Protein AF-A0A8E2JDN5-F1 (afdb_monomer_lite)

pLDDT: mean 73.56, std 19.64, range [32.0, 96.0]

Structure (mmCIF, N/CA/C/O backbone):
data_AF-A0A8E2JDN5-F1
#
_entry.id   AF-A0A8E2JDN5-F1
#
loop_
_atom_site.group_PDB
_atom_site.id
_atom_site.type_symbol
_atom_site.label_atom_id
_atom_site.label_alt_id
_atom_site.label_comp_id
_atom_site.label_asym_id
_atom_site.label_entity_id
_atom_site.label_seq_id
_atom_site.pdbx_PDB_ins_code
_atom_site.Cartn_x
_atom_site.Cartn_y
_atom_site.Cartn_z
_atom_site.occupancy
_atom_site.B_iso_or_equiv
_atom_site.auth_seq_id
_atom_site.auth_comp_id
_atom_site.auth_asym_id
_atom_site.auth_atom_id
_atom_site.pdbx_PDB_model_num
ATOM 1 N N . MET A 1 1 ? -20.075 -15.798 -20.680 1.00 40.22 1 MET A N 1
ATOM 2 C CA . MET A 1 1 ? -20.126 -14.381 -20.252 1.00 40.22 1 MET A CA 1
ATOM 3 C C . MET A 1 1 ? -21.133 -14.104 -19.131 1.00 40.22 1 MET A C 1
ATOM 5 O O . MET A 1 1 ? -20.886 -13.171 -18.389 1.00 40.22 1 MET A O 1
ATOM 9 N N . ALA A 1 2 ? -22.206 -14.890 -18.943 1.00 34.34 2 ALA A N 1
ATOM 10 C CA . ALA A 1 2 ? -23.135 -14.702 -17.812 1.00 34.34 2 ALA A CA 1
ATOM 11 C C . ALA A 1 2 ? -22.543 -15.112 -16.439 1.00 34.34 2 ALA A C 1
ATOM 13 O O . ALA A 1 2 ? -22.661 -14.369 -15.474 1.00 34.34 2 ALA A O 1
ATOM 14 N N . ALA A 1 3 ? -21.803 -16.227 -16.377 1.00 33.09 3 ALA A N 1
ATOM 15 C CA . ALA A 1 3 ? -21.252 -16.768 -15.125 1.00 33.09 3 ALA A CA 1
ATOM 16 C C . ALA A 1 3 ? -20.227 -15.858 -14.411 1.00 33.09 3 ALA A C 1
ATOM 18 O O . ALA A 1 3 ? -20.095 -15.907 -13.194 1.00 33.09 3 ALA A O 1
ATOM 19 N N . THR A 1 4 ? -19.507 -15.008 -15.147 1.00 35.56 4 THR A N 1
ATOM 20 C CA . THR A 1 4 ? -18.527 -14.067 -14.578 1.00 35.56 4 THR A CA 1
ATOM 21 C C . THR A 1 4 ? -19.179 -12.843 -13.937 1.00 35.56 4 THR A C 1
ATOM 23 O O . THR A 1 4 ? -18.631 -12.286 -12.993 1.00 35.56 4 THR A O 1
ATOM 26 N N . VAL A 1 5 ? -20.355 -12.431 -14.418 1.00 34.97 5 VAL A N 1
ATOM 27 C CA . VAL A 1 5 ? -21.093 -11.283 -13.868 1.00 34.97 5 VAL A CA 1
ATOM 28 C C . VAL A 1 5 ? -21.811 -11.667 -12.574 1.00 34.97 5 VAL A C 1
ATOM 30 O O . VAL A 1 5 ? -21.857 -10.863 -11.646 1.00 34.97 5 VAL A O 1
ATOM 33 N N . ASP A 1 6 ? -22.314 -12.898 -12.478 1.00 34.91 6 ASP A N 1
ATOM 34 C CA . ASP A 1 6 ? -22.969 -13.389 -11.261 1.00 34.91 6 ASP A CA 1
ATOM 35 C C . ASP A 1 6 ? -21.963 -13.631 -10.125 1.00 34.91 6 ASP A C 1
ATOM 37 O O . ASP A 1 6 ? -22.223 -13.230 -8.993 1.00 34.91 6 ASP A O 1
ATOM 41 N N . MET A 1 7 ? -20.763 -14.136 -10.437 1.00 32.00 7 MET A N 1
ATOM 42 C CA . MET A 1 7 ? -19.675 -14.288 -9.459 1.00 32.00 7 MET A CA 1
ATOM 43 C C . MET A 1 7 ? -19.222 -12.935 -8.879 1.00 32.00 7 MET A C 1
ATOM 45 O O . MET A 1 7 ? -18.994 -12.814 -7.679 1.00 32.00 7 MET A O 1
ATOM 49 N N . LEU A 1 8 ? -19.146 -11.885 -9.707 1.00 33.50 8 LEU A N 1
ATOM 50 C CA . LEU A 1 8 ? -18.790 -10.534 -9.252 1.00 33.50 8 LEU A CA 1
ATOM 51 C C . LEU A 1 8 ? -19.885 -9.891 -8.388 1.00 33.50 8 LEU A C 1
ATOM 53 O O . LEU A 1 8 ? -19.566 -9.180 -7.438 1.00 33.50 8 LEU A O 1
ATOM 57 N N . LYS A 1 9 ? -21.166 -10.153 -8.676 1.00 38.56 9 LYS A N 1
ATOM 58 C CA . LYS A 1 9 ? -22.284 -9.693 -7.833 1.00 38.56 9 LYS A CA 1
ATOM 59 C C . LYS A 1 9 ? -22.305 -10.398 -6.483 1.00 38.56 9 LYS A C 1
ATOM 61 O O . LYS A 1 9 ? -22.573 -9.757 -5.472 1.00 38.56 9 LYS A O 1
ATOM 66 N N . GLU A 1 10 ? -21.994 -11.689 -6.458 1.00 36.88 10 GLU A N 1
ATOM 67 C CA . GLU A 1 10 ? -21.919 -12.467 -5.224 1.00 36.88 10 GLU A CA 1
ATOM 68 C C . GLU A 1 10 ? -20.754 -12.001 -4.335 1.00 36.88 10 GLU A C 1
ATOM 70 O O . GLU A 1 10 ? -20.945 -11.793 -3.137 1.00 36.88 10 GLU A O 1
ATOM 75 N N . ILE A 1 11 ? -19.595 -11.696 -4.933 1.00 39.50 11 ILE A N 1
ATOM 76 C CA . ILE A 1 11 ? -18.454 -11.073 -4.243 1.00 39.50 11 ILE A CA 1
ATOM 77 C C . ILE A 1 11 ? -18.823 -9.687 -3.696 1.00 39.50 11 ILE A C 1
ATOM 79 O O . ILE A 1 11 ? -18.494 -9.382 -2.554 1.00 39.50 11 ILE A O 1
ATOM 83 N N . ASP A 1 12 ? -19.528 -8.852 -4.463 1.00 40.28 12 ASP A N 1
ATOM 84 C CA . ASP A 1 12 ? -19.939 -7.508 -4.030 1.00 40.28 12 ASP A CA 1
ATOM 85 C C . ASP A 1 12 ? -20.952 -7.571 -2.871 1.00 40.28 12 ASP A C 1
ATOM 87 O O . ASP A 1 12 ? -20.834 -6.865 -1.868 1.00 40.28 12 ASP A O 1
ATOM 91 N N . GLN A 1 13 ? -21.913 -8.492 -2.942 1.00 42.97 13 GLN A N 1
ATOM 92 C CA . GLN A 1 13 ? -22.938 -8.666 -1.914 1.00 42.97 13 GLN A CA 1
ATOM 93 C C . GLN A 1 13 ? -22.365 -9.266 -0.620 1.00 42.97 13 GLN A C 1
ATOM 95 O O . GLN A 1 13 ? -22.751 -8.857 0.481 1.00 42.97 13 GLN A O 1
ATOM 100 N N . GLN A 1 14 ? -21.380 -10.160 -0.736 1.00 45.22 14 GLN A N 1
ATOM 101 C CA . GLN A 1 14 ? -20.621 -10.678 0.402 1.00 45.22 14 GLN A CA 1
ATOM 102 C C . GLN A 1 14 ? -19.630 -9.646 0.956 1.00 45.22 14 GLN A C 1
ATOM 104 O O . GLN A 1 14 ? -19.494 -9.549 2.173 1.00 45.22 14 GLN A O 1
ATOM 109 N N . ALA A 1 15 ? -19.025 -8.796 0.120 1.00 41.66 15 ALA A N 1
ATOM 110 C CA . ALA A 1 15 ? -18.186 -7.678 0.555 1.00 41.66 15 ALA A CA 1
ATOM 111 C C . ALA A 1 15 ? -18.996 -6.622 1.322 1.00 41.66 15 ALA A C 1
ATOM 113 O O . ALA A 1 15 ? -18.522 -6.096 2.328 1.00 41.66 15 ALA A O 1
ATOM 114 N N . VAL A 1 16 ? -20.244 -6.350 0.925 1.00 49.56 16 VAL A N 1
ATOM 115 C CA . VAL A 1 16 ? -21.182 -5.535 1.719 1.00 49.56 16 VAL A CA 1
ATOM 116 C C . VAL A 1 16 ? -21.468 -6.196 3.071 1.00 49.56 16 VAL A C 1
ATOM 118 O O . VAL A 1 16 ? -21.484 -5.510 4.097 1.00 49.56 16 VAL A O 1
ATOM 121 N N . GLY A 1 17 ? -21.637 -7.521 3.096 1.00 45.53 17 GLY A N 1
ATOM 122 C CA . GLY A 1 17 ? -21.756 -8.310 4.325 1.00 45.53 17 GLY A CA 1
ATOM 123 C C . GLY A 1 17 ? -20.522 -8.193 5.226 1.00 45.53 17 GLY A C 1
ATOM 124 O O . GLY A 1 17 ? -20.657 -7.872 6.404 1.00 45.53 17 GLY A O 1
ATOM 125 N N . ALA A 1 18 ? -19.324 -8.347 4.663 1.00 44.44 18 ALA A N 1
ATOM 126 C CA . ALA A 1 18 ? -18.050 -8.229 5.365 1.00 44.44 18 ALA A CA 1
ATOM 127 C C . ALA A 1 18 ? -17.817 -6.808 5.898 1.00 44.44 18 ALA A C 1
ATOM 129 O O . ALA A 1 18 ? -17.407 -6.639 7.043 1.00 44.44 18 ALA A O 1
ATOM 130 N N . ARG A 1 19 ? -18.166 -5.769 5.126 1.00 49.06 19 ARG A N 1
ATOM 131 C CA . ARG A 1 19 ? -18.127 -4.365 5.571 1.00 49.06 19 ARG A CA 1
ATOM 132 C C . ARG A 1 19 ? -19.089 -4.114 6.733 1.00 49.06 19 ARG A C 1
ATOM 134 O O . ARG A 1 19 ? -18.730 -3.418 7.682 1.00 49.06 19 ARG A O 1
ATOM 141 N N . ARG A 1 20 ? -20.300 -4.682 6.690 1.00 49.69 20 ARG A N 1
ATOM 142 C CA . ARG A 1 20 ? -21.266 -4.607 7.802 1.00 49.69 20 ARG A CA 1
ATOM 143 C C . ARG A 1 20 ? -20.766 -5.356 9.033 1.00 49.69 20 ARG A C 1
ATOM 145 O O . ARG A 1 20 ? -20.852 -4.807 10.124 1.00 49.69 20 ARG A O 1
ATOM 152 N N . ALA A 1 21 ? -20.211 -6.553 8.858 1.00 48.59 21 ALA A N 1
ATOM 153 C CA . ALA A 1 21 ? -19.650 -7.357 9.940 1.00 48.59 21 ALA A CA 1
ATOM 154 C C . ALA A 1 21 ? -18.437 -6.675 10.586 1.00 48.59 21 ALA A C 1
ATOM 156 O O . ALA A 1 21 ? -18.344 -6.628 11.807 1.00 48.59 21 ALA A O 1
ATOM 157 N N . TRP A 1 22 ? -17.557 -6.066 9.786 1.00 50.09 22 TRP A N 1
ATOM 158 C CA . TRP A 1 22 ? -16.418 -5.290 10.275 1.00 50.09 22 TRP A CA 1
ATOM 159 C C . TRP A 1 22 ? -16.872 -4.069 11.082 1.00 50.09 22 TRP A C 1
ATOM 161 O O . TRP A 1 22 ? -16.423 -3.883 12.210 1.00 50.09 22 TRP A O 1
ATOM 171 N N . ARG A 1 23 ? -17.838 -3.289 10.571 1.00 48.56 23 ARG A N 1
ATOM 172 C CA . ARG A 1 23 ? -18.430 -2.159 11.314 1.00 48.56 23 ARG A CA 1
ATOM 173 C C . ARG A 1 23 ? -19.134 -2.610 12.598 1.00 48.56 23 ARG A C 1
ATOM 175 O O . ARG A 1 23 ? -19.006 -1.946 13.621 1.00 48.56 23 ARG A O 1
ATOM 182 N N . ALA A 1 24 ? -19.848 -3.735 12.564 1.00 54.03 24 ALA A N 1
ATOM 183 C CA . ALA A 1 24 ? -20.511 -4.302 13.736 1.00 54.03 24 ALA A CA 1
ATOM 184 C C . ALA A 1 24 ? -19.503 -4.803 14.782 1.00 54.03 24 ALA A C 1
ATOM 186 O O . ALA A 1 24 ? -19.686 -4.550 15.967 1.00 54.03 24 ALA A O 1
ATOM 187 N N . GLY A 1 25 ? -18.411 -5.443 14.354 1.00 50.47 25 GLY A N 1
ATOM 188 C CA . GLY A 1 25 ? -17.325 -5.873 15.235 1.00 50.47 25 GLY A CA 1
ATOM 189 C C . GLY A 1 25 ? -16.584 -4.697 15.872 1.00 50.47 25 GLY A C 1
ATOM 190 O O . GLY A 1 25 ? -16.250 -4.754 17.053 1.00 50.47 25 GLY A O 1
ATOM 191 N N . LEU A 1 26 ? -16.386 -3.606 15.123 1.00 50.78 26 LEU A N 1
ATOM 192 C CA . LEU A 1 26 ? -15.842 -2.355 15.656 1.00 50.78 26 LEU A CA 1
ATOM 193 C C . LEU A 1 26 ? -16.778 -1.754 16.721 1.00 50.78 26 LEU A C 1
ATOM 195 O O . LEU A 1 26 ? -16.321 -1.359 17.790 1.00 50.78 26 LEU A O 1
ATOM 199 N N . LYS A 1 27 ? -18.094 -1.757 16.462 1.00 57.22 27 LYS A N 1
ATOM 200 C CA . LYS A 1 27 ? -19.115 -1.271 17.404 1.00 57.22 27 LYS A CA 1
ATOM 201 C C . LYS A 1 27 ? -19.190 -2.117 18.677 1.00 57.22 27 LYS A C 1
ATOM 203 O O . LYS A 1 27 ? -19.182 -1.557 19.761 1.00 57.22 27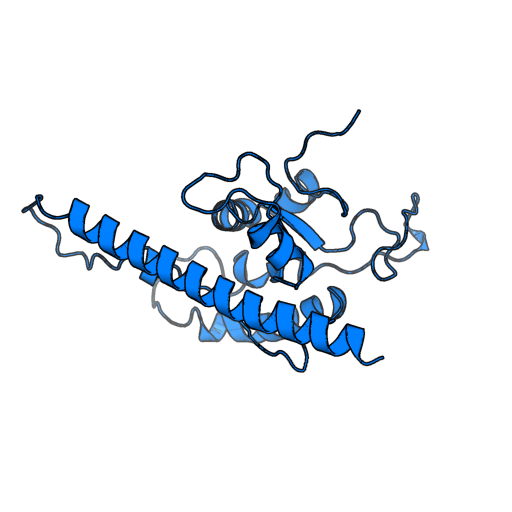 LYS A O 1
ATOM 208 N N . ALA A 1 28 ? -19.202 -3.444 18.558 1.00 57.88 28 ALA A N 1
ATOM 209 C CA . ALA A 1 28 ? -19.256 -4.348 19.708 1.00 57.88 28 ALA A CA 1
ATOM 210 C C . ALA A 1 28 ? -17.993 -4.250 20.582 1.00 57.88 28 ALA A C 1
ATOM 212 O O . ALA A 1 28 ? -18.071 -4.338 21.803 1.00 57.88 28 ALA A O 1
ATOM 213 N N . ARG A 1 29 ? -16.822 -4.024 19.968 1.00 56.25 29 ARG A N 1
ATOM 214 C CA . ARG A 1 29 ? -15.581 -3.733 20.703 1.00 56.25 29 ARG A CA 1
ATOM 215 C C . ARG A 1 29 ? -15.659 -2.403 21.457 1.00 56.25 29 ARG A C 1
ATOM 217 O O . ARG A 1 29 ? -15.197 -2.349 22.589 1.00 56.25 29 ARG A O 1
ATOM 224 N N . LYS A 1 30 ? -16.277 -1.378 20.858 1.00 51.78 30 LYS A N 1
ATOM 225 C CA . LYS A 1 30 ? -16.537 -0.076 21.494 1.00 51.78 30 LYS A CA 1
ATOM 226 C C . LYS A 1 30 ? -17.527 -0.191 22.664 1.00 51.78 30 LYS A C 1
ATOM 228 O O . LYS A 1 30 ? -17.277 0.377 23.716 1.00 51.78 30 LYS A O 1
ATOM 233 N N . GLU A 1 31 ? -18.605 -0.964 22.515 1.00 58.00 31 GLU A N 1
ATOM 234 C CA . GLU A 1 31 ? -19.596 -1.204 23.582 1.00 58.00 31 GLU A CA 1
ATOM 235 C C . GLU A 1 31 ? -18.992 -1.985 24.757 1.00 58.00 31 GLU A C 1
ATOM 237 O O . GLU A 1 31 ? -19.144 -1.575 25.901 1.00 58.00 31 GLU A O 1
ATOM 242 N N . LYS A 1 32 ? -18.216 -3.039 24.480 1.00 59.88 32 LYS A N 1
ATOM 243 C CA . LYS A 1 32 ? -17.537 -3.815 25.525 1.00 59.88 32 LYS A CA 1
ATOM 244 C C . LYS A 1 32 ? -16.486 -2.997 26.289 1.00 59.88 32 LYS A C 1
ATOM 246 O O . LYS A 1 32 ? -16.401 -3.102 27.504 1.00 59.88 32 LYS A O 1
ATOM 251 N N . ALA A 1 33 ? -15.716 -2.160 25.591 1.00 56.59 33 ALA A N 1
ATOM 252 C CA . ALA A 1 33 ? -14.758 -1.258 26.232 1.00 56.59 33 ALA A CA 1
ATOM 253 C C . ALA A 1 33 ? -15.443 -0.207 27.127 1.00 56.59 33 ALA A C 1
ATOM 255 O O . ALA A 1 33 ? -14.855 0.216 28.112 1.00 56.59 33 ALA A O 1
ATOM 256 N N . ALA A 1 34 ? -16.682 0.190 26.812 1.00 57.97 34 ALA A N 1
ATOM 257 C CA . ALA A 1 34 ? -17.464 1.108 27.639 1.00 57.97 34 ALA A CA 1
ATOM 258 C C . ALA A 1 34 ? -18.103 0.426 28.867 1.00 57.97 34 ALA A C 1
ATOM 260 O O . ALA A 1 34 ? -18.293 1.083 29.886 1.00 57.97 34 ALA A O 1
ATOM 261 N N . GLU A 1 35 ? -18.430 -0.869 28.786 1.00 59.88 35 GLU A N 1
ATOM 262 C CA . GLU A 1 35 ? -18.934 -1.659 29.925 1.00 59.88 35 GLU A CA 1
ATOM 263 C C . GLU A 1 35 ? -17.834 -1.966 30.956 1.00 59.88 35 GLU A C 1
ATOM 265 O O . GLU A 1 35 ? -18.109 -1.947 32.152 1.00 59.88 35 GLU A O 1
ATOM 270 N N . ASP A 1 36 ? -16.592 -2.181 30.508 1.00 55.88 36 ASP A N 1
ATOM 271 C CA . ASP A 1 36 ? -15.441 -2.457 31.384 1.00 55.88 36 ASP A CA 1
ATOM 272 C C . ASP A 1 36 ? -14.893 -1.188 32.098 1.00 55.88 36 ASP A C 1
ATOM 274 O O . ASP A 1 36 ? -14.077 -1.308 33.010 1.00 55.88 36 ASP A O 1
ATOM 278 N N . GLU A 1 37 ? -15.329 0.026 31.721 1.00 55.44 37 GLU A N 1
ATOM 279 C CA . GLU A 1 37 ? -14.886 1.312 32.311 1.00 55.44 37 GLU A CA 1
ATOM 280 C C . GLU A 1 37 ? -15.785 1.853 33.443 1.00 55.44 37 GLU A C 1
ATOM 282 O O . GLU A 1 37 ? -15.506 2.913 34.011 1.00 55.44 37 GLU A O 1
ATOM 287 N N . GLY A 1 38 ? -16.866 1.158 33.795 1.00 50.19 38 GLY A N 1
ATOM 288 C CA . GLY A 1 38 ? -17.723 1.555 34.909 1.00 50.19 38 GLY A CA 1
ATOM 289 C C . GLY A 1 38 ? -17.194 1.044 36.244 1.00 50.19 38 GLY A C 1
ATOM 290 O O . GLY A 1 38 ? -17.706 0.024 36.674 1.00 50.19 38 GLY A O 1
ATOM 291 N N . ASP A 1 39 ? -16.188 1.705 36.845 1.00 50.12 39 ASP A N 1
ATOM 292 C CA . ASP A 1 39 ? -15.913 1.708 38.308 1.00 50.12 39 ASP A CA 1
ATOM 293 C C . ASP A 1 39 ? -14.655 2.526 38.734 1.00 50.12 39 ASP A C 1
ATOM 295 O O . ASP A 1 39 ? -13.966 2.169 39.688 1.00 50.12 39 ASP A O 1
ATOM 299 N N . GLU A 1 40 ? -14.335 3.664 38.100 1.00 48.91 40 GLU A N 1
ATOM 300 C CA . GLU A 1 40 ? -13.335 4.606 38.655 1.00 48.91 40 GLU A CA 1
ATOM 301 C C . GLU A 1 40 ? -13.881 6.045 38.714 1.00 48.91 40 GLU A C 1
ATOM 303 O O . GLU A 1 40 ? -13.795 6.828 37.768 1.00 48.91 40 GLU A O 1
ATOM 308 N N . GLU A 1 41 ? -14.467 6.398 39.864 1.00 46.91 41 GLU A N 1
ATOM 309 C CA . GLU A 1 41 ? -14.725 7.785 40.261 1.00 46.91 41 GLU A CA 1
ATOM 310 C C . GLU A 1 41 ? -13.425 8.419 40.786 1.00 46.91 41 GLU A C 1
ATOM 312 O O . GLU A 1 41 ? -12.960 8.089 41.877 1.00 46.91 41 GLU A O 1
ATOM 317 N N . GLY A 1 42 ? -12.850 9.362 40.033 1.00 44.16 42 GLY A N 1
ATOM 318 C CA . GLY A 1 42 ? -11.744 10.190 40.519 1.00 44.16 42 GLY A CA 1
ATOM 319 C C . GLY A 1 42 ? -11.002 10.963 39.429 1.00 44.16 42 GLY A C 1
ATOM 320 O O . GLY A 1 42 ? -10.095 10.431 38.811 1.00 44.16 42 GLY A O 1
ATOM 321 N N . GLU A 1 43 ? -11.391 12.228 39.243 1.00 45.06 43 GLU A N 1
ATOM 322 C CA . GLU A 1 43 ? -10.554 13.352 38.775 1.00 45.06 43 GLU A CA 1
ATOM 323 C C . GLU A 1 43 ? -9.653 13.151 37.534 1.00 45.06 43 GLU A C 1
ATOM 325 O O . GLU A 1 43 ? -8.460 12.905 37.645 1.00 45.06 43 GLU A O 1
ATOM 330 N N . ASP A 1 44 ? -10.209 13.407 36.343 1.00 41.62 44 ASP A N 1
ATOM 331 C CA . ASP A 1 44 ? -9.662 14.387 35.386 1.00 41.62 44 ASP A CA 1
ATOM 332 C C . ASP A 1 44 ? -10.660 14.585 34.231 1.00 41.62 44 ASP A C 1
ATOM 334 O O . ASP A 1 44 ? -10.891 13.703 33.405 1.00 41.62 44 ASP A O 1
ATOM 338 N N . GLN A 1 45 ? -11.275 15.769 34.135 1.00 39.66 45 GLN A N 1
ATOM 339 C CA . GLN A 1 45 ? -12.176 16.129 33.025 1.00 39.66 45 GLN A CA 1
ATOM 340 C C . GLN A 1 45 ? -11.408 16.487 31.738 1.00 39.66 45 GLN A C 1
ATOM 342 O O . GLN A 1 45 ? -11.858 17.313 30.938 1.00 39.66 45 GLN A O 1
ATOM 347 N N . GLN A 1 46 ? -10.258 15.855 31.497 1.00 43.66 46 GLN A N 1
ATOM 348 C CA . GLN A 1 46 ? -9.577 15.923 30.213 1.00 43.66 46 GLN A CA 1
ATOM 349 C C . GLN A 1 46 ? -10.343 15.033 29.233 1.00 43.66 46 GLN A C 1
ATOM 351 O O . GLN A 1 46 ? -9.997 13.875 29.037 1.00 43.66 46 GLN A O 1
ATOM 356 N N . GLN A 1 47 ? -11.434 15.586 28.689 1.00 44.34 47 GLN A N 1
ATOM 357 C CA . GLN A 1 47 ? -12.239 15.119 27.557 1.00 44.34 47 GLN A CA 1
ATOM 358 C C . GLN A 1 47 ? -11.743 13.779 26.990 1.00 44.34 47 GLN A C 1
ATOM 360 O O . GLN A 1 47 ? -10.966 13.758 26.034 1.00 44.34 47 GLN A O 1
ATOM 365 N N . LYS A 1 48 ? -12.166 12.673 27.622 1.00 46.12 48 LYS A N 1
ATOM 366 C CA . LYS A 1 48 ? -11.820 11.294 27.260 1.00 46.12 48 LYS A CA 1
ATOM 367 C C . LYS A 1 48 ? -12.494 10.982 25.922 1.00 46.12 48 LYS A C 1
ATOM 369 O O . LYS A 1 48 ? -13.536 10.339 25.855 1.00 46.12 48 LYS A O 1
ATOM 374 N N . LYS A 1 49 ? -11.975 11.576 24.844 1.00 47.50 49 LYS A N 1
ATOM 375 C CA . LYS A 1 49 ? -12.347 11.222 23.479 1.00 47.50 49 LYS A CA 1
ATOM 376 C C . LYS A 1 49 ? -11.931 9.777 23.321 1.00 47.50 49 LYS A C 1
ATOM 378 O O . LYS A 1 49 ? -10.768 9.450 23.557 1.00 47.50 49 LYS A O 1
ATOM 383 N N . ASP A 1 50 ? -12.890 8.938 22.960 1.00 58.47 50 ASP A N 1
ATOM 384 C CA . ASP A 1 50 ? -12.616 7.564 22.582 1.00 58.47 50 ASP A CA 1
ATOM 385 C C . ASP A 1 50 ? -11.433 7.569 21.603 1.00 58.47 50 ASP A C 1
ATOM 387 O O . ASP A 1 50 ? -11.403 8.345 20.641 1.00 58.47 50 ASP A O 1
ATOM 391 N N . ILE A 1 51 ? -10.423 6.744 21.870 1.00 54.25 51 ILE A N 1
ATOM 392 C CA . ILE A 1 51 ? -9.236 6.626 21.022 1.00 54.25 51 ILE A CA 1
ATOM 393 C C . ILE A 1 51 ? -9.618 6.286 19.572 1.00 54.25 51 ILE A C 1
ATOM 395 O O . ILE A 1 51 ? -8.924 6.681 18.635 1.00 54.25 51 ILE A O 1
ATOM 399 N N . LEU A 1 52 ? -10.767 5.631 19.373 1.00 53.38 52 LEU A N 1
ATOM 400 C CA . LEU A 1 52 ? -11.345 5.366 18.059 1.00 53.38 52 LEU A CA 1
ATOM 401 C C . LEU A 1 52 ? -11.877 6.633 17.379 1.00 53.38 52 LEU A C 1
ATOM 403 O O . LEU A 1 52 ? -11.773 6.749 16.160 1.00 53.38 52 LEU A O 1
ATOM 407 N N . ASP A 1 53 ? -12.389 7.597 18.145 1.00 57.81 53 ASP A N 1
ATOM 408 C CA . ASP A 1 53 ? -12.823 8.895 17.619 1.00 57.81 53 ASP A CA 1
ATOM 409 C C . ASP A 1 53 ? -11.606 9.775 17.254 1.00 57.81 53 ASP A C 1
ATOM 411 O O . ASP A 1 53 ? -11.685 10.620 16.360 1.00 57.81 53 ASP A O 1
ATOM 415 N N . LEU A 1 54 ? -10.445 9.536 17.881 1.00 59.28 54 LEU A N 1
ATOM 416 C CA . LEU A 1 54 ? -9.162 10.142 17.495 1.00 59.28 54 LEU A CA 1
ATOM 417 C C . LEU A 1 54 ? -8.535 9.467 16.259 1.00 59.28 54 LEU A C 1
ATOM 419 O O . LEU A 1 54 ? -7.786 10.108 15.518 1.00 59.28 54 LEU A O 1
ATOM 423 N N . PHE A 1 55 ? -8.865 8.201 15.983 1.00 57.44 55 PHE A N 1
ATOM 424 C CA . PHE A 1 55 ? -8.357 7.440 14.837 1.00 57.44 55 PHE A CA 1
ATOM 425 C C . PHE A 1 55 ? -9.246 7.603 13.589 1.00 57.44 55 PHE A C 1
ATOM 427 O O . PHE A 1 55 ? -9.787 6.645 13.034 1.00 57.44 55 PHE A O 1
ATOM 434 N N . THR A 1 56 ? -9.389 8.844 13.113 1.00 66.19 56 THR A N 1
ATOM 435 C CA . THR A 1 56 ? -10.143 9.131 11.880 1.00 66.19 56 THR A CA 1
ATOM 436 C C . THR A 1 56 ? -9.279 8.855 10.639 1.00 66.19 56 THR A C 1
ATOM 438 O O . THR A 1 56 ? -8.502 9.696 10.169 1.00 66.19 56 THR A O 1
ATOM 441 N N . LEU A 1 57 ? -9.400 7.647 10.082 1.00 69.69 57 LEU A N 1
ATOM 442 C CA . LEU A 1 57 ? -8.838 7.321 8.769 1.00 69.69 57 LEU A CA 1
ATOM 443 C C . LEU A 1 57 ? -9.708 7.917 7.656 1.00 69.69 57 LEU A C 1
ATOM 445 O O . LEU A 1 57 ? -10.914 7.677 7.602 1.00 69.69 57 LEU A O 1
ATOM 449 N N . THR A 1 58 ? -9.089 8.653 6.729 1.00 81.31 58 THR A N 1
ATOM 450 C CA . THR A 1 58 ? -9.779 9.108 5.515 1.00 81.31 58 THR A CA 1
ATOM 451 C C . THR A 1 58 ? -9.937 7.920 4.577 1.00 81.31 58 THR A C 1
ATOM 453 O O . THR A 1 58 ? -8.958 7.419 4.026 1.00 81.31 58 THR A O 1
ATOM 456 N N . VAL A 1 59 ? -11.176 7.464 4.402 1.00 85.31 59 VAL A N 1
ATOM 457 C CA . VAL A 1 59 ? -11.519 6.400 3.456 1.00 85.31 59 VAL A CA 1
ATOM 458 C C . VAL A 1 59 ? -12.009 7.044 2.163 1.00 85.31 59 VAL A C 1
ATOM 460 O O . VAL A 1 59 ? -13.019 7.744 2.160 1.00 85.31 59 VAL A O 1
ATOM 463 N N . ILE A 1 60 ? -11.292 6.806 1.065 1.00 87.12 60 ILE A N 1
ATOM 464 C CA . ILE A 1 60 ? -11.679 7.267 -0.271 1.00 87.12 60 ILE A CA 1
ATOM 465 C C . ILE A 1 60 ? -12.356 6.101 -0.994 1.00 87.12 60 ILE A C 1
ATOM 467 O O . ILE A 1 60 ? -11.698 5.129 -1.364 1.00 87.12 60 ILE A O 1
ATOM 471 N N . GLU A 1 61 ? -13.670 6.197 -1.195 1.00 87.38 61 GLU A N 1
ATOM 472 C CA . GLU A 1 61 ? -14.450 5.229 -1.970 1.00 87.38 61 GLU A CA 1
ATOM 473 C C . GLU A 1 61 ? -14.873 5.858 -3.305 1.00 87.38 61 GLU A C 1
ATOM 475 O O . GLU A 1 61 ? -15.705 6.758 -3.342 1.00 87.38 61 GLU A O 1
ATOM 480 N N . ASP A 1 62 ? -14.296 5.382 -4.407 1.00 89.38 62 ASP A N 1
ATOM 481 C CA . ASP A 1 62 ? -14.608 5.821 -5.772 1.00 89.38 62 ASP A CA 1
ATOM 482 C C . ASP A 1 62 ? -14.564 4.597 -6.694 1.00 89.38 62 ASP A C 1
ATOM 484 O O . ASP A 1 62 ? -13.550 4.282 -7.317 1.00 89.38 62 ASP A O 1
ATOM 488 N N . ARG A 1 63 ? -15.656 3.824 -6.699 1.00 86.69 63 ARG A N 1
ATOM 489 C CA . ARG A 1 63 ? -15.717 2.537 -7.411 1.00 86.69 63 ARG A CA 1
ATOM 490 C C . ARG A 1 63 ? -15.455 2.696 -8.906 1.00 86.69 63 ARG A C 1
ATOM 492 O O . ARG A 1 63 ? -14.764 1.864 -9.476 1.00 86.69 63 ARG A O 1
ATOM 499 N N . GLU A 1 64 ? -15.979 3.751 -9.523 1.00 90.06 64 GLU A N 1
ATOM 500 C CA . GLU A 1 64 ? -15.858 3.972 -10.969 1.00 90.06 64 GLU A CA 1
ATOM 501 C C . GLU A 1 64 ? -14.402 4.117 -11.417 1.00 90.06 64 GLU A C 1
ATOM 503 O O . GLU A 1 64 ? -14.055 3.707 -12.522 1.00 90.06 64 GLU A O 1
ATOM 508 N N . HIS A 1 65 ? -13.542 4.662 -10.553 1.00 88.06 65 HIS A N 1
ATOM 509 C CA . HIS A 1 65 ? -12.160 4.959 -10.912 1.00 88.06 65 HIS A CA 1
ATOM 510 C C . HIS A 1 65 ? -11.106 4.108 -10.201 1.00 88.06 65 HIS A C 1
ATOM 512 O O . HIS A 1 65 ? -9.960 4.076 -10.655 1.00 88.06 65 HIS A O 1
ATOM 518 N N . LEU A 1 66 ? -11.445 3.479 -9.074 1.00 90.81 66 LEU A N 1
ATOM 519 C CA . LEU A 1 66 ? -10.507 2.678 -8.283 1.00 90.81 66 LEU A CA 1
ATOM 520 C C . LEU A 1 66 ? -10.665 1.175 -8.530 1.00 90.81 66 LEU A C 1
ATOM 522 O O . LEU A 1 66 ? -9.713 0.430 -8.286 1.00 90.81 66 LEU A O 1
ATOM 526 N N . ASP A 1 67 ? -11.820 0.717 -9.021 1.00 90.56 67 ASP A N 1
ATOM 527 C CA . ASP A 1 67 ? -12.023 -0.701 -9.313 1.00 90.56 67 ASP A CA 1
ATOM 528 C C . ASP A 1 67 ? -11.138 -1.144 -10.489 1.00 90.56 67 ASP A C 1
ATOM 530 O O . ASP A 1 67 ? -11.113 -0.530 -11.555 1.00 90.56 67 ASP A O 1
ATOM 534 N N . GLY A 1 68 ? -10.330 -2.179 -10.262 1.00 88.81 68 GLY A N 1
ATOM 535 C CA . GLY A 1 68 ? -9.324 -2.648 -11.221 1.00 88.81 68 GLY A CA 1
ATOM 536 C C . GLY A 1 68 ? -8.144 -1.696 -11.482 1.00 88.81 68 GLY A C 1
ATOM 537 O O . GLY A 1 68 ? -7.295 -2.008 -12.320 1.00 88.81 68 GLY A O 1
ATOM 538 N N . ALA A 1 69 ? -8.037 -0.561 -10.782 1.00 92.94 69 ALA A N 1
ATOM 539 C CA . ALA A 1 69 ? -6.951 0.392 -10.996 1.00 92.94 69 ALA A CA 1
ATOM 540 C C . ALA A 1 69 ? -5.573 -0.199 -10.632 1.00 92.94 69 ALA A C 1
ATOM 542 O O . ALA A 1 69 ? -5.399 -0.897 -9.626 1.00 92.94 69 ALA A O 1
ATOM 543 N N . SER A 1 70 ? -4.555 0.115 -11.442 1.00 93.06 70 SER A N 1
ATOM 544 C CA . SER A 1 70 ? -3.165 -0.257 -11.148 1.00 93.06 70 SER A CA 1
ATOM 545 C C . SER A 1 70 ? -2.637 0.503 -9.928 1.00 93.06 70 SER A C 1
ATOM 547 O O . SER A 1 70 ? -3.108 1.598 -9.614 1.00 93.06 70 SER A O 1
ATOM 549 N N . THR A 1 71 ? -1.609 -0.022 -9.250 1.00 94.38 71 THR A N 1
ATOM 550 C CA . THR A 1 71 ? -1.029 0.690 -8.096 1.00 94.38 71 THR A CA 1
ATOM 551 C C . THR A 1 71 ? -0.403 2.016 -8.516 1.00 94.38 71 THR A C 1
ATOM 553 O O . THR A 1 71 ? -0.404 2.959 -7.733 1.00 94.38 71 THR A O 1
ATOM 556 N N . ALA A 1 72 ? 0.054 2.132 -9.767 1.00 93.06 72 ALA A N 1
ATOM 557 C CA . ALA A 1 72 ? 0.521 3.388 -10.342 1.00 93.06 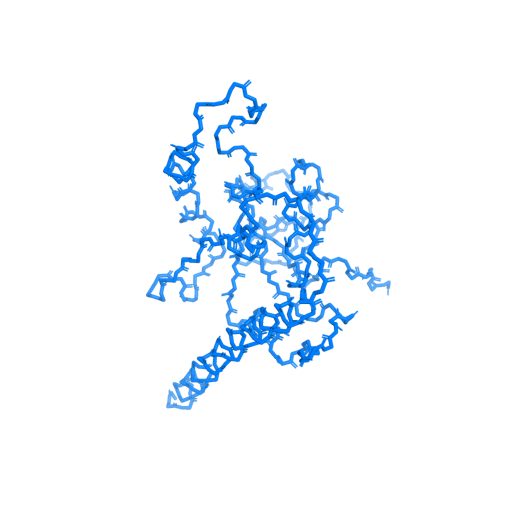72 ALA A CA 1
ATOM 558 C C . ALA A 1 72 ? -0.599 4.439 -10.452 1.00 93.06 72 ALA A C 1
ATOM 560 O O . ALA A 1 72 ? -0.386 5.587 -10.071 1.00 93.06 72 ALA A O 1
ATOM 561 N N . ALA A 1 73 ? -1.797 4.049 -10.902 1.00 94.00 73 ALA 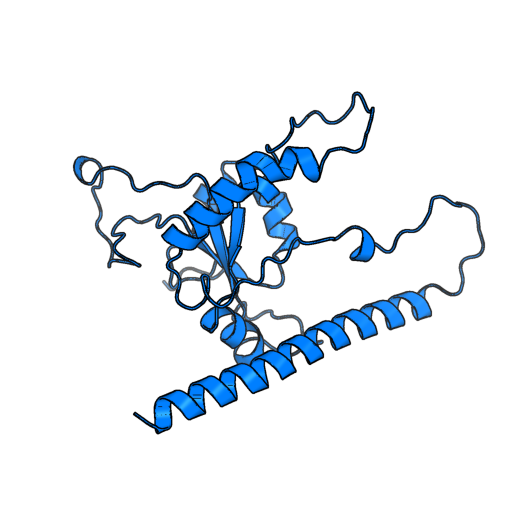A N 1
ATOM 562 C CA . ALA A 1 73 ? -2.947 4.953 -10.978 1.00 94.00 73 ALA A CA 1
ATOM 563 C C . ALA A 1 73 ? -3.429 5.384 -9.581 1.00 94.00 73 ALA A C 1
ATOM 565 O O . ALA A 1 73 ? -3.720 6.561 -9.359 1.00 94.00 73 ALA A O 1
ATOM 566 N N . ILE A 1 74 ? -3.460 4.451 -8.621 1.00 95.19 74 ILE A N 1
ATOM 567 C CA . ILE A 1 74 ? -3.761 4.760 -7.214 1.00 95.19 74 ILE A CA 1
ATOM 568 C C . ILE A 1 74 ? -2.724 5.732 -6.641 1.00 95.19 74 ILE A C 1
ATOM 570 O O . ILE A 1 74 ? -3.097 6.729 -6.026 1.00 95.19 74 ILE A O 1
ATOM 574 N N . ARG A 1 75 ? -1.431 5.482 -6.889 1.00 95.06 75 ARG A N 1
ATOM 575 C CA . ARG A 1 75 ? -0.327 6.345 -6.451 1.00 95.06 75 ARG A CA 1
ATOM 576 C C . ARG A 1 75 ? -0.484 7.769 -6.969 1.00 95.06 75 ARG A C 1
ATOM 578 O O . ARG A 1 75 ? -0.369 8.705 -6.189 1.00 95.06 75 ARG A O 1
ATOM 585 N N . GLU A 1 76 ? -0.772 7.939 -8.257 1.00 93.56 76 GLU A N 1
ATOM 586 C CA . GLU A 1 76 ? -0.947 9.263 -8.863 1.00 93.56 76 GLU A CA 1
ATOM 587 C C . GLU A 1 76 ? -2.120 10.029 -8.232 1.00 93.56 76 GLU A C 1
ATOM 589 O O . GLU A 1 76 ? -2.001 11.213 -7.911 1.00 93.56 76 GLU A O 1
ATOM 594 N N . ARG A 1 77 ? -3.255 9.354 -8.023 1.00 93.62 77 ARG A N 1
ATOM 595 C CA . ARG A 1 77 ? -4.432 9.953 -7.377 1.00 93.62 77 ARG A CA 1
ATOM 596 C C . ARG A 1 77 ? -4.144 10.348 -5.936 1.00 93.62 77 ARG A C 1
ATOM 598 O O . ARG A 1 77 ? -4.471 11.461 -5.532 1.00 93.62 77 ARG A O 1
ATOM 605 N N . PHE A 1 78 ? -3.504 9.457 -5.188 1.00 94.31 78 PHE A N 1
ATOM 606 C CA . PHE A 1 78 ? -3.113 9.721 -3.812 1.00 94.31 78 PHE A CA 1
ATOM 607 C C . PHE A 1 78 ? -2.123 10.885 -3.721 1.00 94.31 78 PHE A C 1
ATOM 609 O O . PHE A 1 78 ? -2.336 11.799 -2.934 1.00 94.31 78 PHE A O 1
ATOM 616 N N . TRP A 1 79 ? -1.111 10.925 -4.591 1.00 92.44 79 TRP A N 1
ATOM 617 C CA . TRP A 1 79 ? -0.157 12.031 -4.666 1.00 92.44 79 TRP A CA 1
ATOM 618 C C . TRP A 1 79 ? -0.851 13.382 -4.896 1.00 92.44 79 TRP A C 1
ATOM 620 O O . TRP A 1 79 ? -0.524 14.359 -4.227 1.00 92.44 79 TRP A O 1
ATOM 630 N N . LYS A 1 80 ? -1.854 13.439 -5.787 1.00 92.38 80 LYS A N 1
ATOM 631 C CA . LYS A 1 80 ? -2.669 14.651 -6.003 1.00 92.38 80 LYS A CA 1
ATOM 632 C C . LYS A 1 80 ? -3.442 15.054 -4.747 1.00 92.38 80 LYS A C 1
ATOM 634 O O . LYS A 1 80 ? -3.460 16.231 -4.408 1.00 92.38 80 LYS A O 1
ATOM 639 N N . TRP A 1 81 ? -4.041 14.094 -4.043 1.00 91.81 81 TRP A N 1
ATOM 640 C CA . TRP A 1 81 ? -4.723 14.354 -2.772 1.00 91.81 81 TRP A CA 1
ATOM 641 C C . TRP A 1 81 ? -3.758 14.908 -1.708 1.00 91.81 81 TRP A C 1
ATOM 643 O O . TRP A 1 81 ? -4.076 15.896 -1.045 1.00 91.81 81 TRP A O 1
ATOM 653 N N . CYS A 1 82 ? -2.540 14.364 -1.609 1.00 91.19 82 CYS A N 1
ATOM 654 C CA . CYS A 1 82 ? -1.513 14.835 -0.674 1.00 91.19 82 CYS A CA 1
ATOM 655 C C . CYS A 1 82 ? -1.058 16.283 -0.913 1.00 91.19 82 CYS A C 1
ATOM 657 O O . CYS A 1 82 ? -0.513 16.890 0.003 1.00 91.19 82 CYS A O 1
ATOM 659 N N . MET A 1 83 ? -1.276 16.861 -2.101 1.00 89.12 83 MET A N 1
ATOM 660 C CA . MET A 1 83 ? -0.913 18.261 -2.366 1.00 89.12 83 MET A CA 1
ATOM 661 C C . MET A 1 83 ? -1.781 19.267 -1.601 1.00 89.12 83 MET A C 1
ATOM 663 O O . MET A 1 83 ? -1.331 20.386 -1.360 1.00 89.12 83 MET A O 1
ATOM 667 N N . THR A 1 84 ? -3.014 18.889 -1.255 1.00 88.81 84 THR A N 1
ATOM 668 C CA . THR A 1 84 ? -4.003 19.794 -0.642 1.00 88.81 84 THR A CA 1
ATOM 669 C C . THR A 1 84 ? -4.520 19.309 0.709 1.00 88.81 84 THR A C 1
ATOM 671 O O . THR A 1 84 ? -5.005 20.111 1.506 1.00 88.81 84 THR A O 1
ATOM 674 N N . ALA A 1 85 ? -4.450 18.001 0.975 1.00 88.50 85 ALA A N 1
ATOM 675 C CA . ALA A 1 85 ? -4.971 17.407 2.200 1.00 88.50 85 ALA A CA 1
ATOM 676 C C . ALA A 1 85 ? -4.275 17.883 3.488 1.00 88.50 85 ALA A C 1
ATOM 678 O O . ALA A 1 85 ? -4.996 18.167 4.444 1.00 88.50 85 ALA A O 1
ATOM 679 N N . PRO A 1 86 ? -2.932 18.030 3.557 1.00 87.94 86 PRO A N 1
ATOM 680 C CA . PRO A 1 86 ? -2.273 18.501 4.774 1.00 87.94 86 PRO A CA 1
ATOM 681 C C . PRO A 1 86 ? -2.801 19.853 5.236 1.00 87.94 86 PRO A C 1
ATOM 683 O O . PRO A 1 86 ? -3.042 20.054 6.420 1.00 87.94 86 PRO A O 1
ATOM 686 N N . GLN A 1 87 ? -3.041 20.765 4.292 1.00 82.94 87 GLN A N 1
ATOM 687 C CA . GLN A 1 87 ? -3.555 22.088 4.599 1.00 82.94 87 GLN A CA 1
ATOM 688 C C . GLN A 1 87 ? -4.953 21.987 5.203 1.00 82.94 87 GLN A C 1
ATOM 690 O O . GLN A 1 87 ? -5.178 22.595 6.235 1.00 82.94 87 GLN A O 1
ATOM 695 N N . SER A 1 88 ? -5.874 21.209 4.626 1.00 82.19 88 SER A N 1
ATOM 696 C CA . SER A 1 88 ? -7.235 21.085 5.170 1.00 82.19 88 SER A CA 1
ATOM 697 C C . SER A 1 88 ? -7.321 20.263 6.461 1.00 82.19 88 SER A C 1
ATOM 699 O O . SER A 1 88 ? -8.155 20.549 7.311 1.00 82.19 88 SER A O 1
ATOM 701 N N . GLU A 1 89 ? -6.497 19.223 6.606 1.00 82.31 89 GLU A N 1
ATOM 702 C CA . GLU A 1 89 ? -6.590 18.272 7.722 1.00 82.31 89 GLU A CA 1
ATOM 703 C C . GLU A 1 89 ? -5.803 18.718 8.958 1.00 82.31 89 GLU A C 1
ATOM 705 O O . GLU A 1 89 ? -6.172 18.366 10.073 1.00 82.31 89 GLU A O 1
ATOM 710 N N . GLN A 1 90 ? -4.728 19.489 8.777 1.00 76.06 90 GLN A N 1
ATOM 711 C CA . GLN A 1 90 ? -3.854 19.948 9.865 1.00 76.06 90 GLN A CA 1
ATOM 712 C C . GLN A 1 90 ? -4.116 21.417 10.235 1.00 76.06 90 GLN A C 1
ATOM 714 O O . GLN A 1 90 ? -3.327 22.033 10.943 1.00 76.06 90 GLN A O 1
ATOM 719 N N . GLN A 1 91 ? -5.231 21.988 9.770 1.00 63.44 91 GLN A N 1
ATOM 720 C CA . GLN A 1 91 ? -5.592 23.404 9.919 1.00 63.44 91 GLN A CA 1
ATOM 721 C C . GLN A 1 91 ? -6.076 23.806 11.327 1.00 63.44 91 GLN A C 1
ATOM 723 O O . GLN A 1 91 ? -6.735 24.832 11.484 1.00 63.44 91 GLN A O 1
ATOM 728 N N . GLN A 1 92 ? -5.759 23.034 12.368 1.00 53.53 92 GLN A N 1
ATOM 729 C CA . GLN A 1 92 ? -6.158 23.340 13.742 1.00 53.53 92 GLN A CA 1
ATOM 730 C C . GLN A 1 92 ? -4.973 23.250 14.697 1.00 53.53 92 GLN A C 1
ATOM 732 O O . GLN A 1 92 ? -4.515 22.165 15.042 1.00 53.53 92 GLN A O 1
ATOM 737 N N . GLY A 1 93 ? -4.528 24.424 15.138 1.00 48.81 93 GLY A N 1
ATOM 738 C CA . GLY A 1 93 ? -3.598 24.600 16.241 1.00 48.81 93 GLY A CA 1
ATOM 739 C C . GLY A 1 93 ? -2.675 25.781 15.992 1.00 48.81 93 GLY A C 1
ATOM 740 O O . GLY A 1 93 ? -1.643 25.622 15.346 1.00 48.81 93 GLY A O 1
ATOM 741 N N . ASP A 1 94 ? -3.027 26.949 16.535 1.00 48.84 94 ASP A N 1
ATOM 742 C CA . ASP A 1 94 ? -2.011 27.867 17.055 1.00 48.84 94 ASP A CA 1
ATOM 743 C C . ASP A 1 94 ? -1.228 27.072 18.105 1.00 48.84 94 ASP A C 1
ATOM 745 O O . ASP A 1 94 ? -1.598 27.055 19.274 1.00 48.84 94 ASP A O 1
ATOM 749 N N . ASP A 1 95 ? -0.209 26.323 17.697 1.00 46.38 95 ASP A N 1
ATOM 750 C CA . ASP A 1 95 ? 0.710 25.754 18.663 1.00 46.38 95 ASP A CA 1
ATOM 751 C C . ASP A 1 95 ? 2.100 25.625 18.067 1.00 46.38 95 ASP A C 1
ATOM 753 O O . ASP A 1 95 ? 2.367 24.924 17.088 1.00 46.38 95 ASP A O 1
ATOM 757 N N . GLN A 1 96 ? 3.001 26.360 18.698 1.00 45.50 96 GLN A N 1
ATOM 758 C CA . GLN A 1 96 ? 4.404 26.546 18.369 1.00 45.50 96 GLN A CA 1
ATOM 759 C C . GLN A 1 96 ? 5.233 25.274 18.661 1.00 45.50 96 GLN A C 1
ATOM 761 O O . GLN A 1 96 ? 6.373 25.375 19.104 1.00 45.50 96 GLN A O 1
ATOM 766 N N . GLY A 1 97 ? 4.663 24.076 18.459 1.00 46.47 97 GLY A N 1
ATOM 767 C CA . GLY A 1 97 ? 5.177 22.819 19.017 1.00 46.47 97 GLY A CA 1
ATOM 768 C C . GLY A 1 97 ? 5.188 21.590 18.100 1.00 46.47 97 GLY A C 1
ATOM 769 O O . GLY A 1 97 ? 5.777 20.581 18.479 1.00 46.47 97 GLY A O 1
ATOM 770 N N . SER A 1 98 ? 4.605 21.624 16.894 1.00 51.62 98 SER A N 1
ATOM 771 C CA . SER A 1 98 ? 4.825 20.530 15.930 1.00 51.62 98 SER A CA 1
ATOM 772 C C . SER A 1 98 ? 6.164 20.738 15.220 1.00 51.62 98 SER A C 1
ATOM 774 O O . SER A 1 98 ? 6.249 21.506 14.265 1.00 51.62 98 SER A O 1
ATOM 776 N N . GLU A 1 99 ? 7.212 20.029 15.652 1.00 53.94 99 GLU A N 1
ATOM 777 C CA . GLU A 1 99 ? 8.531 20.011 14.984 1.00 53.94 99 GLU A CA 1
ATOM 778 C C . GLU A 1 99 ? 8.461 19.530 13.520 1.00 53.94 99 GLU A C 1
ATOM 780 O O . GLU A 1 99 ? 9.380 19.740 12.728 1.00 53.94 99 GLU A O 1
ATOM 785 N N . ILE A 1 100 ? 7.358 18.879 13.147 1.00 58.59 100 ILE A N 1
ATOM 786 C CA . ILE A 1 100 ? 7.131 18.302 11.828 1.00 58.59 100 ILE A CA 1
ATOM 787 C C . ILE A 1 100 ? 6.211 19.244 11.043 1.00 58.59 100 ILE A C 1
ATOM 789 O O . ILE A 1 100 ? 5.040 19.417 11.387 1.00 58.59 100 ILE A O 1
ATOM 793 N N . GLY A 1 101 ? 6.750 19.852 9.982 1.00 63.84 101 GLY A N 1
ATOM 794 C CA . GLY A 1 101 ? 5.990 20.689 9.051 1.00 63.84 101 GLY A CA 1
ATOM 795 C C . GLY A 1 101 ? 4.833 19.938 8.369 1.00 63.84 101 GLY A C 1
ATOM 796 O O . GLY A 1 101 ? 4.813 18.700 8.340 1.00 63.84 101 GLY A O 1
ATOM 797 N N . PRO A 1 102 ? 3.858 20.668 7.800 1.00 70.38 102 PRO A N 1
ATOM 798 C CA . PRO A 1 102 ? 2.674 20.061 7.209 1.00 70.38 102 PRO A CA 1
ATOM 799 C C . PRO A 1 102 ? 3.044 19.106 6.070 1.00 70.38 102 PRO A C 1
ATOM 801 O O . PRO A 1 102 ? 3.947 19.377 5.279 1.00 70.38 102 PRO A O 1
ATOM 804 N N . GLY A 1 103 ? 2.347 17.972 5.983 1.00 76.62 103 GLY A N 1
ATOM 805 C CA . GLY A 1 103 ? 2.561 16.996 4.907 1.00 76.62 103 GLY A CA 1
ATOM 806 C C . GLY A 1 103 ? 3.749 16.043 5.093 1.00 76.62 103 GLY A C 1
ATOM 807 O O . GLY A 1 103 ? 3.933 15.148 4.275 1.00 76.62 103 GLY A O 1
ATOM 808 N N . LEU A 1 104 ? 4.544 16.181 6.160 1.00 78.00 104 LEU A N 1
ATOM 809 C CA . LEU A 1 104 ? 5.730 15.338 6.382 1.00 78.00 104 LEU A CA 1
ATOM 810 C C . LEU A 1 104 ? 5.441 14.036 7.149 1.00 78.00 104 LEU A C 1
ATOM 812 O O . LEU A 1 104 ? 6.336 13.212 7.338 1.00 78.00 104 LEU A O 1
ATOM 816 N N . SER A 1 105 ? 4.204 13.826 7.601 1.00 82.81 105 SER A N 1
ATOM 817 C CA . SER A 1 105 ? 3.826 12.594 8.292 1.00 82.81 105 SER A CA 1
ATOM 818 C C . SER A 1 105 ? 3.644 11.422 7.309 1.00 82.81 105 SER A C 1
ATOM 820 O O . SER A 1 105 ? 3.290 11.630 6.144 1.00 82.81 105 SER A O 1
ATOM 822 N N . PRO A 1 106 ? 3.794 10.163 7.768 1.00 86.50 106 PRO A N 1
ATOM 823 C CA . PRO A 1 106 ? 3.556 8.978 6.937 1.00 86.50 106 PRO A CA 1
ATOM 824 C C . PRO A 1 106 ? 2.175 8.939 6.263 1.00 86.50 106 PRO A C 1
ATOM 826 O O . PRO A 1 106 ? 2.037 8.345 5.195 1.00 86.50 106 PRO A O 1
ATOM 829 N N . ARG A 1 107 ? 1.176 9.627 6.838 1.00 86.50 107 ARG A N 1
ATOM 830 C CA . ARG A 1 107 ? -0.178 9.792 6.283 1.00 86.50 107 ARG A CA 1
ATOM 831 C C . ARG A 1 107 ? -0.193 10.371 4.869 1.00 86.50 107 ARG A C 1
ATOM 833 O O . ARG A 1 107 ? -1.056 9.991 4.092 1.00 86.50 107 ARG A O 1
ATOM 840 N N . TYR A 1 108 ? 0.739 11.261 4.536 1.00 89.06 108 TYR A N 1
ATOM 841 C CA . TYR A 1 108 ? 0.814 11.906 3.216 1.00 89.06 108 TYR A CA 1
ATOM 842 C C . TYR A 1 108 ? 1.902 11.304 2.322 1.00 89.06 108 TYR A C 1
ATOM 844 O O . TYR A 1 108 ? 2.147 11.776 1.215 1.00 89.06 108 TYR A O 1
ATOM 852 N N . ARG A 1 109 ? 2.565 10.248 2.801 1.00 89.88 109 ARG A N 1
ATOM 853 C CA . ARG A 1 109 ? 3.621 9.537 2.078 1.00 89.88 109 ARG A CA 1
ATOM 854 C C . ARG A 1 109 ? 3.177 8.160 1.611 1.00 89.88 109 ARG A C 1
ATOM 856 O O . ARG A 1 109 ? 3.602 7.722 0.544 1.00 89.88 109 ARG A O 1
ATOM 863 N N . TYR A 1 110 ? 2.341 7.484 2.394 1.00 91.56 110 TYR A N 1
ATOM 864 C CA . TYR A 1 110 ? 1.909 6.127 2.101 1.00 91.56 110 TYR A CA 1
ATOM 865 C C . TYR A 1 110 ? 0.393 6.024 2.004 1.00 91.56 110 TYR A C 1
ATOM 867 O O . TYR A 1 110 ? -0.331 6.463 2.898 1.00 91.56 110 TYR A O 1
ATOM 875 N N . ALA A 1 111 ? -0.071 5.380 0.936 1.00 92.94 111 ALA A N 1
ATOM 876 C CA . ALA A 1 111 ? -1.466 4.996 0.782 1.00 92.94 111 ALA A CA 1
ATOM 877 C C . ALA A 1 111 ? -1.661 3.538 1.191 1.00 92.94 111 ALA A C 1
ATOM 879 O O . ALA A 1 111 ? -0.822 2.683 0.890 1.00 92.94 111 ALA A O 1
ATOM 880 N N . ILE A 1 112 ? -2.808 3.244 1.800 1.00 93.12 112 ILE A N 1
ATOM 881 C CA . ILE A 1 112 ? -3.276 1.874 1.994 1.00 93.12 112 ILE A CA 1
ATOM 882 C C . ILE A 1 112 ? -4.334 1.585 0.941 1.00 93.12 112 ILE A C 1
ATOM 884 O O . ILE A 1 112 ? -5.374 2.239 0.899 1.00 93.12 112 ILE A O 1
ATOM 888 N N . GLN A 1 113 ? -4.071 0.597 0.091 1.00 94.56 113 GLN A N 1
ATOM 889 C CA . GLN A 1 113 ? -5.051 0.101 -0.868 1.00 94.56 113 GLN A CA 1
ATOM 890 C C . GLN A 1 113 ? -5.626 -1.227 -0.373 1.00 94.56 113 GLN A C 1
ATOM 892 O O . GLN A 1 113 ? -4.893 -2.192 -0.140 1.00 94.56 113 GLN A O 1
ATOM 897 N N . VAL A 1 114 ? -6.957 -1.265 -0.288 1.00 93.50 114 VAL A N 1
ATOM 898 C CA . VAL A 1 114 ? -7.750 -2.476 -0.066 1.00 93.50 114 VAL A CA 1
ATOM 899 C C . VAL A 1 114 ? -8.493 -2.800 -1.361 1.00 93.50 114 VAL A C 1
ATOM 901 O O . VAL A 1 114 ? -9.522 -2.205 -1.667 1.00 93.50 114 VAL A O 1
ATOM 904 N N . ASP A 1 115 ? -7.933 -3.707 -2.156 1.00 92.81 115 ASP A N 1
ATOM 905 C CA . ASP A 1 115 ? -8.577 -4.274 -3.343 1.00 92.81 115 ASP A CA 1
ATOM 906 C C . ASP A 1 115 ? -9.306 -5.594 -3.032 1.00 92.81 115 ASP A C 1
ATOM 908 O O . ASP A 1 115 ? -9.233 -6.116 -1.917 1.00 92.81 115 ASP A O 1
ATOM 912 N N . ALA A 1 116 ? -9.979 -6.166 -4.035 1.00 92.12 116 ALA A N 1
ATOM 913 C CA . ALA A 1 116 ? -10.716 -7.421 -3.891 1.00 92.12 116 ALA A CA 1
ATOM 914 C C . ALA A 1 116 ? -9.855 -8.579 -3.347 1.00 92.12 116 ALA A C 1
ATOM 916 O O . ALA A 1 116 ? -10.341 -9.372 -2.545 1.00 92.12 116 ALA A O 1
ATOM 917 N N . THR A 1 117 ? -8.575 -8.661 -3.726 1.00 93.50 117 THR A N 1
ATOM 918 C CA . THR A 1 117 ? -7.681 -9.745 -3.282 1.00 93.50 117 THR A CA 1
ATOM 919 C C . THR A 1 117 ? -7.234 -9.581 -1.835 1.00 93.50 117 THR A C 1
ATOM 921 O O . THR A 1 117 ? -7.218 -10.554 -1.088 1.00 93.50 117 THR A O 1
ATOM 924 N N . SER A 1 118 ? -6.932 -8.352 -1.415 1.00 93.44 118 SER A N 1
ATOM 925 C CA . SER A 1 118 ? -6.647 -8.045 -0.012 1.00 93.44 118 SER A CA 1
ATOM 926 C C . SER A 1 118 ? -7.880 -8.218 0.873 1.00 93.44 118 SER A C 1
ATOM 928 O O . SER A 1 118 ? -7.790 -8.761 1.967 1.00 93.44 118 SER A O 1
ATOM 930 N N . LEU A 1 119 ? -9.063 -7.825 0.390 1.00 92.19 119 LEU A N 1
ATOM 931 C CA . LEU A 1 119 ? -10.298 -8.021 1.139 1.00 92.19 119 LEU A CA 1
ATOM 932 C C . LEU A 1 119 ? -10.606 -9.511 1.298 1.00 92.19 119 LEU A C 1
ATOM 934 O O . LEU A 1 119 ? -10.947 -9.947 2.393 1.00 92.19 119 LEU A O 1
ATOM 938 N N . HIS A 1 120 ? -10.433 -10.297 0.231 1.00 93.00 120 HIS A N 1
ATOM 939 C CA . HIS A 1 120 ? -10.580 -11.745 0.301 1.00 93.00 120 HIS A CA 1
ATOM 940 C C . HIS A 1 120 ? -9.610 -12.358 1.316 1.00 93.00 120 HIS A C 1
ATOM 942 O O . HIS A 1 120 ? -10.028 -13.166 2.141 1.00 93.00 120 HIS A O 1
ATOM 948 N N . SER A 1 121 ? -8.337 -11.947 1.310 1.00 92.62 121 SER A N 1
ATOM 949 C CA . SER A 1 121 ? -7.354 -12.516 2.235 1.00 92.62 121 SER A CA 1
ATOM 950 C C . SER A 1 121 ? -7.673 -12.219 3.697 1.00 92.62 121 SER A C 1
ATOM 952 O O . SER A 1 121 ? -7.540 -13.088 4.553 1.00 92.62 121 SER A O 1
ATOM 954 N N . VAL A 1 122 ? -8.177 -11.021 3.989 1.00 89.94 122 VAL A N 1
ATOM 955 C CA . VAL A 1 122 ? -8.595 -10.643 5.343 1.00 89.94 122 VAL A CA 1
ATOM 956 C C . VAL A 1 122 ? -9.863 -11.379 5.785 1.00 89.94 122 VAL A C 1
ATOM 958 O O . VAL A 1 122 ? -9.994 -11.704 6.961 1.00 89.94 122 VAL A O 1
ATOM 961 N N . VAL A 1 123 ? -10.809 -11.631 4.877 1.00 88.88 123 VAL A N 1
ATOM 962 C CA . VAL A 1 123 ? -12.113 -12.221 5.228 1.00 88.88 123 VAL A CA 1
ATOM 963 C C . VAL A 1 123 ? -12.077 -13.748 5.269 1.00 88.88 123 VAL A C 1
ATOM 965 O O . VAL A 1 123 ? -12.733 -14.340 6.124 1.00 88.88 123 VAL A O 1
ATOM 968 N N . TYR A 1 124 ? -11.347 -14.380 4.350 1.00 89.06 124 TYR A N 1
ATOM 969 C CA . TYR A 1 124 ? -11.409 -15.828 4.137 1.00 89.06 124 TYR A CA 1
ATOM 970 C C . TYR A 1 124 ? -10.097 -16.551 4.447 1.00 89.06 124 TYR A C 1
ATOM 972 O O . TYR A 1 124 ? -10.143 -17.706 4.868 1.00 89.06 124 TYR A O 1
ATOM 980 N N . ASP A 1 125 ? -8.941 -15.903 4.260 1.00 89.50 125 ASP A N 1
ATOM 981 C CA . ASP A 1 125 ? -7.643 -16.564 4.465 1.00 89.50 125 ASP A CA 1
ATOM 982 C C . ASP A 1 125 ? -7.101 -16.362 5.890 1.00 89.50 125 ASP A C 1
ATOM 984 O O . ASP A 1 125 ? -6.375 -17.219 6.403 1.00 89.50 125 ASP A O 1
ATOM 988 N N . ALA A 1 126 ? -7.443 -15.238 6.525 1.00 87.06 126 ALA A N 1
ATOM 989 C CA . ALA A 1 126 ? -7.110 -14.935 7.911 1.00 87.06 126 ALA A CA 1
ATOM 990 C C . ALA A 1 126 ? -8.134 -15.541 8.892 1.00 87.06 126 ALA A C 1
ATOM 992 O O . ALA A 1 126 ? -9.310 -15.700 8.553 1.00 87.06 126 ALA A O 1
ATOM 993 N N . PRO A 1 127 ? -7.729 -15.841 10.140 1.00 84.00 127 PRO A N 1
ATOM 994 C CA . PRO A 1 127 ? -8.668 -16.193 11.197 1.00 84.00 127 PRO A CA 1
ATOM 995 C C . PRO A 1 127 ? -9.740 -15.111 11.386 1.00 84.00 127 PRO A C 1
ATOM 997 O O . PRO A 1 127 ? -9.431 -13.930 11.540 1.00 84.00 127 PRO A O 1
ATOM 1000 N N . ALA A 1 128 ? -11.009 -15.522 11.422 1.00 75.38 128 ALA A N 1
ATOM 1001 C CA . ALA A 1 128 ? -12.103 -14.602 11.701 1.00 75.38 128 ALA A CA 1
ATOM 1002 C C . ALA A 1 128 ? -11.987 -14.029 13.132 1.00 75.38 128 ALA A C 1
ATOM 1004 O O . ALA A 1 128 ? -11.615 -14.762 14.061 1.00 75.38 128 ALA A O 1
ATOM 1005 N N . PRO A 1 129 ? -12.353 -12.750 13.348 1.00 68.94 129 PRO A N 1
ATOM 1006 C CA . PRO A 1 129 ? -12.448 -12.181 14.688 1.00 68.94 129 PRO A CA 1
ATOM 1007 C C . PRO A 1 129 ? -13.313 -13.058 15.617 1.00 68.94 129 PRO A C 1
ATOM 1009 O O . PRO A 1 129 ? -14.306 -13.625 15.159 1.00 68.94 129 PRO A O 1
ATOM 1012 N N . PRO A 1 130 ? -12.981 -13.163 16.919 1.00 73.00 130 PRO A N 1
ATOM 1013 C CA . PRO A 1 130 ? -12.004 -12.358 17.657 1.00 73.00 130 PRO A CA 1
ATOM 1014 C C . PRO A 1 130 ? -10.563 -12.890 17.619 1.00 73.00 130 PRO A C 1
ATOM 1016 O O . PRO A 1 130 ? -9.701 -12.295 18.263 1.00 73.00 130 PRO A O 1
ATOM 1019 N N . ASN A 1 131 ? -10.292 -13.985 16.904 1.00 76.44 131 ASN A N 1
ATOM 1020 C CA . ASN A 1 131 ? -8.964 -14.592 16.888 1.00 76.44 131 ASN A CA 1
ATOM 1021 C C . ASN A 1 131 ? -7.935 -13.640 16.266 1.00 76.44 131 ASN A C 1
ATOM 1023 O O . ASN A 1 131 ? -8.194 -13.019 15.235 1.00 76.44 131 ASN A O 1
ATOM 1027 N N . LEU A 1 132 ? -6.765 -13.531 16.896 1.00 72.00 132 LEU A N 1
ATOM 1028 C CA . LEU A 1 132 ? -5.644 -12.782 16.338 1.00 72.00 132 LEU A CA 1
ATOM 1029 C C . LEU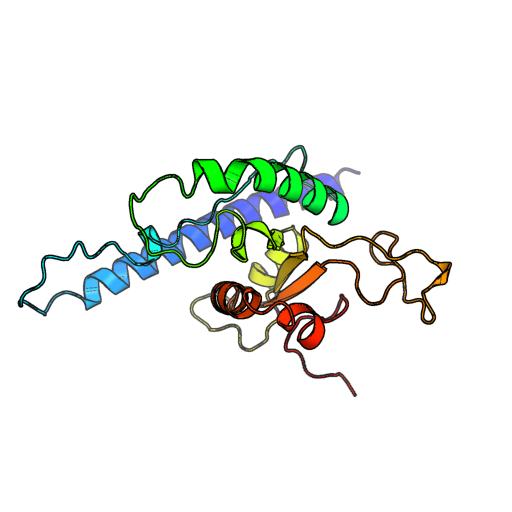 A 1 132 ? -5.104 -13.524 15.108 1.00 72.00 132 LEU A C 1
ATOM 1031 O O . LEU A 1 132 ? -4.878 -14.735 15.167 1.00 72.00 132 LEU A O 1
ATOM 1035 N N . ASP A 1 133 ? -4.859 -12.804 14.012 1.00 75.44 133 ASP A N 1
ATOM 1036 C CA . ASP A 1 133 ? -4.232 -13.383 12.824 1.00 75.44 133 ASP A CA 1
ATOM 1037 C C . ASP A 1 133 ? -2.725 -13.589 13.038 1.00 75.44 133 ASP A C 1
ATOM 1039 O O . ASP A 1 133 ? -1.889 -12.822 12.572 1.00 75.44 133 ASP A O 1
ATOM 1043 N N . THR A 1 134 ? -2.359 -14.678 13.709 1.00 75.19 134 THR A N 1
ATOM 1044 C CA . THR A 1 134 ? -0.956 -15.105 13.838 1.00 75.19 134 THR A CA 1
ATOM 1045 C C . THR A 1 134 ? -0.394 -15.699 12.544 1.00 75.19 134 THR A C 1
ATOM 1047 O O . THR A 1 134 ? 0.814 -15.898 12.427 1.00 75.19 134 THR A O 1
ATOM 1050 N N . THR A 1 135 ? -1.252 -15.974 11.555 1.00 78.25 135 THR A N 1
ATOM 1051 C CA . THR A 1 135 ? -0.868 -16.600 10.283 1.00 78.25 135 THR A CA 1
ATOM 1052 C C . THR A 1 135 ? -0.331 -15.594 9.267 1.00 78.25 135 THR A C 1
ATOM 1054 O O . THR A 1 135 ? 0.304 -15.998 8.287 1.00 78.25 135 THR A O 1
ATOM 1057 N N . LYS A 1 136 ? -0.590 -14.295 9.497 1.00 76.94 136 LYS A N 1
ATOM 1058 C CA . LYS A 1 136 ? -0.262 -13.169 8.607 1.00 76.94 136 LYS A CA 1
ATOM 1059 C C . LYS A 1 136 ? -0.787 -13.376 7.181 1.00 76.94 136 LYS A C 1
ATOM 1061 O O . LYS A 1 136 ? -0.175 -12.921 6.213 1.00 76.94 136 LYS A O 1
ATOM 1066 N N . ARG A 1 137 ? -1.896 -14.112 7.047 1.00 86.06 137 ARG A N 1
ATOM 1067 C CA . ARG A 1 137 ? -2.530 -14.417 5.757 1.00 86.06 137 ARG A CA 1
ATOM 1068 C C . ARG A 1 137 ? -3.410 -13.275 5.281 1.00 86.06 137 ARG A C 1
ATOM 1070 O O . ARG A 1 137 ? -3.507 -13.074 4.074 1.00 86.06 137 ARG A O 1
ATOM 1077 N N . GLY A 1 138 ? -3.983 -12.497 6.199 1.00 90.50 138 GLY A N 1
ATOM 1078 C CA . GLY A 1 138 ? -4.664 -11.256 5.862 1.00 90.50 138 GLY A CA 1
ATOM 1079 C C . GLY A 1 138 ? -3.652 -10.145 5.598 1.00 90.50 138 GLY A C 1
ATOM 1080 O O . GLY A 1 138 ? -2.776 -9.873 6.422 1.00 90.50 138 GLY A O 1
ATOM 1081 N N . TRP A 1 139 ? -3.774 -9.465 4.463 1.00 93.38 139 TRP A N 1
ATOM 1082 C CA . TRP A 1 139 ? -2.843 -8.403 4.080 1.00 93.38 139 TRP A CA 1
ATOM 1083 C C . TRP A 1 139 ? -3.539 -7.292 3.306 1.00 93.38 139 TRP A C 1
ATOM 1085 O O . TRP A 1 139 ? -4.547 -7.518 2.649 1.00 93.38 139 TRP A O 1
ATOM 1095 N N . VAL A 1 140 ? -2.947 -6.101 3.335 1.00 94.19 140 VAL A N 1
ATOM 1096 C CA . VAL A 1 140 ? -3.314 -4.947 2.501 1.00 94.19 140 VAL A CA 1
ATOM 1097 C C . VAL A 1 140 ? -2.085 -4.436 1.753 1.00 94.19 140 VAL A C 1
ATOM 1099 O O . VAL A 1 140 ? -0.953 -4.822 2.061 1.00 94.19 140 VAL A O 1
ATOM 1102 N N . LYS A 1 141 ? -2.276 -3.590 0.739 1.00 95.31 141 LYS A N 1
ATOM 1103 C CA . LYS A 1 141 ? -1.151 -2.974 0.022 1.00 95.31 141 LYS A CA 1
ATOM 1104 C C . LYS A 1 141 ? -0.762 -1.667 0.696 1.00 95.31 141 LYS A C 1
ATOM 1106 O O . LYS A 1 141 ? -1.607 -0.788 0.835 1.00 95.31 141 LYS A O 1
ATOM 1111 N N . LEU A 1 142 ? 0.518 -1.519 1.018 1.00 94.25 142 LEU A N 1
ATOM 1112 C CA . LEU A 1 142 ? 1.127 -0.234 1.345 1.00 94.25 142 LEU A CA 1
ATOM 1113 C C . LEU A 1 142 ? 1.827 0.306 0.096 1.00 94.25 142 LEU A C 1
ATOM 1115 O O . LEU A 1 142 ? 2.705 -0.362 -0.454 1.00 94.25 142 LEU A O 1
ATOM 1119 N N . ILE A 1 143 ? 1.436 1.491 -0.363 1.00 94.94 143 ILE A N 1
ATOM 1120 C CA . ILE A 1 143 ? 1.941 2.126 -1.586 1.00 94.94 143 ILE A CA 1
ATOM 1121 C C . ILE A 1 143 ? 2.749 3.359 -1.198 1.00 94.94 143 ILE A C 1
ATOM 1123 O O . ILE A 1 143 ? 2.230 4.232 -0.509 1.00 94.94 143 ILE A O 1
ATOM 1127 N N . ASP A 1 144 ? 3.989 3.459 -1.675 1.00 93.25 144 ASP A N 1
ATOM 1128 C CA . ASP A 1 144 ? 4.792 4.680 -1.553 1.00 93.25 144 ASP A CA 1
ATOM 1129 C C . ASP A 1 144 ? 4.366 5.681 -2.634 1.00 93.25 144 ASP A C 1
ATOM 1131 O O . ASP A 1 144 ? 4.453 5.391 -3.834 1.00 93.25 144 ASP A O 1
ATOM 1135 N N . ALA A 1 145 ? 3.887 6.848 -2.199 1.00 91.56 145 ALA A N 1
ATOM 1136 C CA . ALA A 1 145 ? 3.416 7.930 -3.057 1.00 91.56 145 ALA A CA 1
ATOM 1137 C C . ALA A 1 145 ? 4.540 8.565 -3.882 1.00 91.56 145 ALA A C 1
ATOM 1139 O O . ALA A 1 145 ? 4.314 9.001 -5.008 1.00 91.56 145 ALA A O 1
ATOM 1140 N N . SER A 1 146 ? 5.749 8.599 -3.319 1.00 88.38 146 SER A N 1
ATOM 1141 C CA . SER A 1 146 ? 6.923 9.249 -3.902 1.00 88.38 146 SER A CA 1
ATOM 1142 C C . SER A 1 146 ? 7.719 8.337 -4.836 1.00 88.38 146 SER A C 1
ATOM 1144 O O . SER A 1 146 ? 8.597 8.804 -5.563 1.00 88.38 146 SER A O 1
ATOM 1146 N N . TRP A 1 147 ? 7.420 7.034 -4.834 1.00 92.62 147 TRP A N 1
ATOM 1147 C CA . TRP A 1 147 ? 8.168 6.067 -5.625 1.00 92.62 147 TRP A CA 1
ATOM 1148 C C . TRP A 1 147 ? 7.969 6.276 -7.129 1.00 92.62 147 TRP A C 1
ATOM 1150 O O . TRP A 1 147 ? 6.847 6.406 -7.628 1.00 92.62 147 TRP A O 1
ATOM 1160 N N . GLN A 1 148 ? 9.079 6.208 -7.860 1.00 89.06 148 GLN A N 1
ATOM 1161 C CA . GLN A 1 148 ? 9.127 6.195 -9.316 1.00 89.06 148 GLN A CA 1
ATOM 1162 C C . GLN A 1 148 ? 10.115 5.119 -9.784 1.00 89.06 148 GLN A C 1
ATOM 1164 O O . GLN A 1 148 ? 11.117 4.872 -9.104 1.00 89.06 148 GLN A O 1
ATOM 1169 N N . PRO A 1 149 ? 9.864 4.475 -10.936 1.00 85.44 149 PRO A N 1
ATOM 1170 C CA . PRO A 1 149 ? 10.800 3.509 -11.484 1.00 85.44 149 PRO A CA 1
ATOM 1171 C C . PRO A 1 149 ? 12.113 4.203 -11.861 1.00 85.44 149 PRO A C 1
ATOM 1173 O O . PRO A 1 149 ? 12.122 5.220 -12.552 1.00 85.44 149 PRO A O 1
ATOM 1176 N N . VAL A 1 150 ? 13.238 3.618 -11.453 1.00 82.81 150 VAL A N 1
ATOM 1177 C CA . VAL A 1 150 ? 14.564 4.037 -11.930 1.00 82.81 150 VAL A CA 1
ATOM 1178 C C . VAL A 1 150 ? 14.716 3.670 -13.413 1.00 82.81 150 VAL A C 1
ATOM 1180 O O . VAL A 1 150 ? 14.141 2.676 -13.861 1.00 82.81 150 VAL A O 1
ATOM 1183 N N . SER A 1 151 ? 15.480 4.451 -14.186 1.00 75.38 151 SER A N 1
ATOM 1184 C CA . SER A 1 151 ? 15.746 4.137 -15.596 1.00 75.38 151 SER A CA 1
ATOM 1185 C C . SER A 1 151 ? 16.387 2.753 -15.762 1.00 75.38 151 SER A C 1
ATOM 1187 O O . SER A 1 151 ? 17.223 2.331 -14.956 1.00 75.38 151 SER A O 1
ATOM 1189 N N . SER A 1 152 ? 16.007 2.051 -16.833 1.00 67.38 152 SER A N 1
ATOM 1190 C CA . SER A 1 152 ? 16.419 0.666 -17.104 1.00 67.38 152 SER A CA 1
ATOM 1191 C C . SER A 1 152 ? 17.931 0.475 -17.211 1.00 67.38 152 SER A C 1
ATOM 1193 O O . SER A 1 152 ? 18.439 -0.588 -16.881 1.00 67.38 152 SER A O 1
ATOM 1195 N N . GLU A 1 153 ? 18.660 1.519 -17.602 1.00 66.00 153 GLU A N 1
ATOM 1196 C CA . GLU A 1 153 ? 20.121 1.517 -17.744 1.00 66.00 153 GLU A CA 1
ATOM 1197 C C . GLU A 1 153 ? 20.873 1.305 -16.420 1.00 66.00 153 GLU A C 1
ATOM 1199 O O . GLU A 1 153 ? 22.043 0.933 -16.425 1.00 66.00 153 GLU A O 1
ATOM 1204 N N . ARG A 1 154 ? 20.223 1.551 -15.275 1.00 65.12 154 ARG A N 1
ATOM 1205 C CA . ARG A 1 154 ? 20.839 1.442 -13.941 1.00 65.12 154 ARG A CA 1
ATOM 1206 C C . ARG A 1 154 ? 20.488 0.145 -13.209 1.00 65.12 154 ARG A C 1
ATOM 1208 O O . ARG A 1 154 ? 20.924 -0.040 -12.072 1.00 65.12 154 ARG A O 1
ATOM 1215 N N . ILE A 1 155 ? 19.698 -0.733 -13.824 1.00 69.19 155 ILE A N 1
ATOM 1216 C CA . ILE A 1 155 ? 19.188 -1.953 -13.194 1.00 69.19 155 ILE A CA 1
ATOM 1217 C C . ILE A 1 155 ? 20.065 -3.134 -13.613 1.00 69.19 155 ILE A C 1
ATOM 1219 O O . ILE A 1 155 ? 20.196 -3.421 -14.798 1.00 69.19 155 ILE A O 1
ATOM 1223 N N . ARG A 1 156 ? 20.667 -3.815 -12.632 1.00 64.88 156 ARG A N 1
ATOM 1224 C CA . ARG A 1 156 ? 21.478 -5.024 -12.867 1.00 64.88 156 ARG A CA 1
ATOM 1225 C C . ARG A 1 156 ? 20.634 -6.298 -12.883 1.00 64.88 156 ARG A C 1
ATOM 1227 O O . ARG A 1 156 ? 20.922 -7.191 -13.669 1.00 64.88 156 ARG A O 1
ATOM 1234 N N . ASP A 1 157 ? 19.581 -6.329 -12.067 1.00 75.50 157 ASP A N 1
ATOM 1235 C CA . ASP A 1 157 ? 18.736 -7.504 -11.863 1.00 75.50 157 ASP A CA 1
ATOM 1236 C C . ASP A 1 157 ? 17.305 -7.222 -12.319 1.00 75.50 157 ASP A C 1
ATOM 1238 O O . ASP A 1 157 ? 16.650 -6.292 -11.837 1.00 75.50 157 ASP A O 1
ATOM 1242 N N . PHE A 1 158 ? 16.816 -8.048 -13.240 1.00 81.44 158 PHE A N 1
ATOM 1243 C CA . PHE A 1 158 ? 15.443 -7.995 -13.725 1.00 81.44 158 PHE A CA 1
ATOM 1244 C C . PHE A 1 158 ? 14.630 -9.114 -13.076 1.00 81.44 158 PHE A C 1
ATOM 1246 O O . PHE A 1 158 ? 14.975 -10.288 -13.176 1.00 81.44 158 PHE A O 1
ATOM 1253 N N . PHE A 1 159 ? 13.545 -8.734 -12.408 1.00 89.81 159 PHE A N 1
ATOM 1254 C CA . PHE A 1 159 ? 12.553 -9.640 -11.837 1.00 89.81 159 PHE A CA 1
ATOM 1255 C C . PHE A 1 159 ? 11.370 -9.799 -12.790 1.00 89.81 159 PHE A C 1
ATOM 1257 O O . PHE A 1 159 ? 11.135 -8.947 -13.653 1.00 89.81 159 PHE A O 1
ATOM 1264 N N . GLU A 1 160 ? 10.571 -10.844 -12.561 1.00 91.88 160 GLU A N 1
ATOM 1265 C CA . GLU A 1 160 ? 9.281 -11.015 -13.231 1.00 91.88 160 GLU A CA 1
ATOM 1266 C C . GLU A 1 160 ? 8.424 -9.737 -13.112 1.00 91.88 160 GLU A C 1
ATOM 1268 O O . GLU A 1 160 ? 8.288 -9.182 -12.004 1.00 91.88 160 GLU A O 1
ATOM 1273 N N . PRO A 1 161 ? 7.857 -9.229 -14.223 1.00 92.38 161 PRO A N 1
ATOM 1274 C CA . PRO A 1 161 ? 7.155 -7.957 -14.224 1.00 92.38 161 PRO A CA 1
ATOM 1275 C C . PRO A 1 161 ? 5.934 -7.988 -13.304 1.00 92.38 161 PRO A C 1
ATOM 1277 O O . PRO A 1 161 ? 5.032 -8.807 -13.462 1.00 92.38 161 PRO A O 1
ATOM 1280 N N . ILE A 1 162 ? 5.841 -7.020 -12.394 1.00 93.62 162 ILE A N 1
ATOM 1281 C CA . ILE A 1 162 ? 4.602 -6.735 -11.663 1.00 93.62 162 ILE A CA 1
ATOM 1282 C C . ILE A 1 162 ? 4.048 -5.424 -12.185 1.00 93.62 162 ILE A C 1
ATOM 1284 O O . ILE A 1 162 ? 4.668 -4.378 -12.014 1.00 93.62 162 ILE A O 1
ATOM 1288 N N . GLN A 1 163 ? 2.882 -5.487 -12.833 1.00 90.69 163 GLN A N 1
ATOM 1289 C CA . GLN A 1 163 ? 2.250 -4.323 -13.467 1.00 90.69 163 GLN A CA 1
ATOM 1290 C C . GLN A 1 163 ? 3.224 -3.562 -14.391 1.00 90.69 163 GLN A C 1
ATOM 1292 O O . GLN A 1 163 ? 3.258 -2.336 -14.405 1.00 90.69 163 GLN A O 1
ATOM 1297 N N . GLY A 1 164 ? 4.058 -4.304 -15.131 1.00 90.06 164 GLY A N 1
ATOM 1298 C CA . GLY A 1 164 ? 5.071 -3.749 -16.035 1.00 90.06 164 GLY A CA 1
ATOM 1299 C C . GLY A 1 164 ? 6.391 -3.333 -15.372 1.00 90.06 164 GLY A C 1
ATOM 1300 O O . GLY A 1 164 ? 7.306 -2.922 -16.079 1.00 90.06 164 GLY A O 1
ATOM 1301 N N . VAL A 1 165 ? 6.535 -3.461 -14.047 1.00 90.88 165 VAL A N 1
ATOM 1302 C CA . VAL A 1 165 ? 7.770 -3.117 -13.323 1.00 90.88 165 VAL A CA 1
ATOM 1303 C C . VAL A 1 165 ? 8.627 -4.358 -13.080 1.00 90.88 165 VAL A C 1
ATOM 1305 O O . VAL A 1 165 ? 8.222 -5.278 -12.370 1.00 90.88 165 VAL A O 1
ATOM 1308 N N . THR A 1 166 ? 9.842 -4.352 -13.627 1.00 91.75 166 THR A N 1
ATOM 1309 C CA . THR A 1 166 ? 10.843 -5.430 -13.494 1.00 91.75 166 THR A CA 1
ATOM 1310 C C . THR A 1 166 ? 11.877 -5.176 -12.394 1.00 91.75 166 THR A C 1
ATOM 1312 O O . THR A 1 166 ? 12.700 -6.037 -12.105 1.00 91.75 166 THR A O 1
ATOM 1315 N N . GLN A 1 167 ? 11.837 -4.011 -11.744 1.00 90.94 167 GLN A N 1
ATOM 1316 C CA . GLN A 1 167 ? 12.693 -3.695 -10.597 1.00 90.94 167 GLN A CA 1
ATOM 1317 C C . GLN A 1 167 ? 12.342 -4.563 -9.383 1.00 90.94 167 GLN A C 1
ATOM 1319 O O . GLN A 1 167 ? 11.209 -5.039 -9.239 1.00 90.94 167 GLN A O 1
ATOM 1324 N N . ASN A 1 168 ? 13.310 -4.726 -8.474 1.00 91.88 168 ASN A N 1
ATOM 1325 C CA . ASN A 1 168 ? 13.048 -5.356 -7.183 1.00 91.88 168 ASN A CA 1
ATOM 1326 C C . ASN A 1 168 ? 11.965 -4.579 -6.420 1.00 91.88 168 ASN A C 1
ATOM 1328 O O . ASN A 1 168 ? 10.958 -5.152 -6.011 1.00 91.88 168 ASN A O 1
ATOM 1332 N N . ASN A 1 169 ? 12.151 -3.262 -6.279 1.00 93.00 169 ASN A N 1
ATOM 1333 C CA . ASN A 1 169 ? 11.159 -2.365 -5.697 1.00 93.00 169 ASN A CA 1
ATOM 1334 C C . ASN A 1 169 ? 10.125 -1.957 -6.752 1.00 93.00 169 ASN A C 1
ATOM 1336 O O . ASN A 1 169 ? 10.490 -1.336 -7.745 1.00 93.00 169 ASN A O 1
ATOM 1340 N N . VAL A 1 170 ? 8.853 -2.290 -6.525 1.00 94.69 170 VAL A N 1
ATOM 1341 C CA . VAL A 1 170 ? 7.731 -1.956 -7.425 1.00 94.69 170 VAL A CA 1
ATOM 1342 C C . VAL A 1 170 ? 6.874 -0.789 -6.905 1.00 94.69 170 VAL A C 1
ATOM 1344 O O . VAL A 1 170 ? 5.802 -0.490 -7.436 1.00 94.69 170 VAL A O 1
ATOM 1347 N N . GLY A 1 171 ? 7.340 -0.131 -5.839 1.00 94.88 171 GLY A N 1
ATOM 1348 C CA . GLY A 1 171 ? 6.704 1.022 -5.203 1.00 94.88 171 GLY A CA 1
ATOM 1349 C C . GLY A 1 171 ? 5.464 0.692 -4.380 1.00 94.88 171 GLY A C 1
ATOM 1350 O O . GLY A 1 171 ? 4.662 1.584 -4.103 1.00 94.88 171 GLY A O 1
ATOM 1351 N N . TRP A 1 172 ? 5.271 -0.582 -4.049 1.00 96.00 172 TRP A N 1
ATOM 1352 C CA . TRP A 1 172 ? 4.265 -1.063 -3.110 1.00 96.00 172 TRP A CA 1
ATOM 1353 C C . TRP A 1 172 ? 4.697 -2.411 -2.523 1.00 96.00 172 TRP A C 1
ATOM 1355 O O . TRP A 1 172 ? 5.447 -3.153 -3.159 1.00 96.00 172 TRP A O 1
ATOM 1365 N N . MET A 1 173 ? 4.211 -2.738 -1.329 1.00 94.88 173 MET A N 1
ATOM 1366 C CA . MET A 1 173 ? 4.415 -4.040 -0.687 1.00 94.88 173 MET A CA 1
ATOM 1367 C C . MET A 1 173 ? 3.140 -4.509 0.018 1.00 94.88 173 MET A C 1
ATOM 1369 O O . MET A 1 173 ? 2.225 -3.718 0.253 1.00 94.88 173 MET A O 1
ATOM 1373 N N . LYS A 1 174 ? 3.063 -5.803 0.343 1.00 94.38 174 LYS A N 1
ATOM 1374 C CA . LYS A 1 174 ? 1.975 -6.352 1.160 1.00 94.38 174 LYS A CA 1
ATOM 1375 C C . LYS A 1 174 ? 2.339 -6.255 2.636 1.00 94.38 174 LYS A C 1
ATOM 1377 O O . LYS A 1 174 ? 3.400 -6.739 3.029 1.00 94.38 174 LYS A O 1
ATOM 1382 N N . ILE A 1 175 ? 1.445 -5.691 3.438 1.00 91.44 175 ILE A N 1
ATOM 1383 C CA . ILE A 1 175 ? 1.589 -5.603 4.893 1.00 91.44 175 ILE A CA 1
ATOM 1384 C C . ILE A 1 175 ? 0.446 -6.366 5.579 1.00 91.44 175 ILE A C 1
ATOM 1386 O O . ILE A 1 175 ? -0.681 -6.324 5.078 1.00 91.44 175 ILE A O 1
ATOM 1390 N N . PRO A 1 176 ? 0.697 -7.067 6.696 1.00 89.81 176 PRO A N 1
ATOM 1391 C CA . PRO A 1 176 ? -0.354 -7.634 7.535 1.00 89.81 176 PRO A CA 1
ATOM 1392 C C . PRO A 1 176 ? -1.394 -6.582 7.939 1.00 89.81 176 PRO A C 1
ATOM 1394 O O . PRO A 1 176 ? -1.044 -5.498 8.403 1.00 89.81 176 PRO A O 1
ATOM 1397 N N . TYR A 1 177 ? -2.682 -6.898 7.780 1.00 87.50 177 TYR A N 1
ATOM 1398 C CA . TYR A 1 177 ? -3.757 -5.922 8.024 1.00 87.50 177 TYR A CA 1
ATOM 1399 C C . TYR A 1 177 ? -3.900 -5.522 9.503 1.00 87.50 177 TYR A C 1
ATOM 1401 O O . TYR A 1 177 ? -4.393 -4.439 9.804 1.00 87.50 177 TYR A O 1
ATOM 1409 N N . HIS A 1 178 ? -3.491 -6.393 10.426 1.00 80.75 178 HIS A N 1
ATOM 1410 C CA . HIS A 1 178 ? -3.637 -6.183 11.867 1.00 80.75 178 HIS A CA 1
ATOM 1411 C C . HIS A 1 178 ? -2.512 -5.341 12.489 1.00 80.75 178 HIS A C 1
ATOM 1413 O O . HIS A 1 178 ? -2.595 -5.048 13.671 1.00 80.75 178 HIS A O 1
ATOM 1419 N N . HIS A 1 179 ? -1.501 -4.946 11.705 1.00 76.75 179 HIS A N 1
ATOM 1420 C CA . HIS A 1 179 ? -0.371 -4.112 12.144 1.00 76.75 179 HIS A CA 1
ATOM 1421 C C . HIS A 1 179 ? -0.345 -2.740 11.436 1.00 76.75 179 HIS A C 1
ATOM 1423 O O . HIS A 1 179 ? 0.687 -2.074 11.388 1.00 76.75 179 HIS A O 1
ATOM 1429 N N . ILE A 1 180 ? -1.451 -2.317 10.806 1.00 81.06 180 ILE A N 1
ATOM 1430 C CA . ILE A 1 180 ? -1.507 -1.072 10.013 1.00 81.06 180 ILE A CA 1
ATOM 1431 C C . ILE A 1 180 ? -1.053 0.150 10.826 1.00 81.06 180 ILE A C 1
ATOM 1433 O O . ILE A 1 180 ? -0.312 0.993 10.321 1.00 81.06 180 ILE A O 1
ATOM 1437 N N . ASP A 1 181 ? -1.497 0.244 12.072 1.00 76.31 181 ASP A N 1
ATOM 1438 C CA . ASP A 1 181 ? -1.147 1.286 13.031 1.00 76.31 181 ASP A CA 1
ATOM 1439 C C . ASP A 1 181 ? 0.347 1.276 13.386 1.00 76.31 181 ASP A C 1
ATOM 1441 O O . ASP A 1 181 ? 1.007 2.312 13.272 1.00 76.31 181 ASP A O 1
ATOM 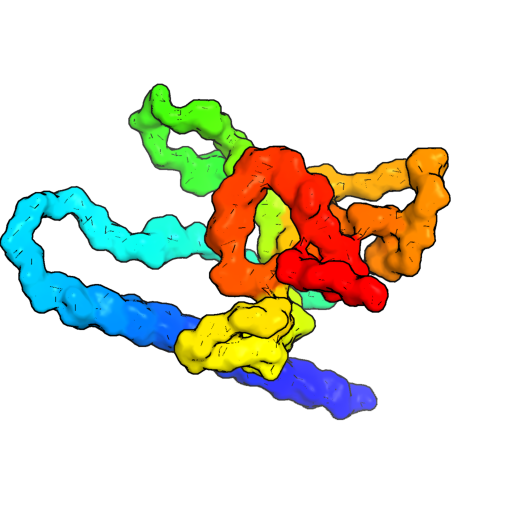1445 N N . GLU A 1 182 ? 0.906 0.110 13.716 1.00 76.44 182 GLU A N 1
ATOM 1446 C CA . GLU A 1 182 ? 2.344 -0.050 13.966 1.00 76.44 182 GLU A CA 1
ATOM 1447 C C . GLU A 1 182 ? 3.173 0.367 12.744 1.00 76.44 182 GLU A C 1
ATOM 1449 O O . GLU A 1 182 ? 4.179 1.075 12.864 1.00 76.44 182 GLU A O 1
ATOM 1454 N N . TYR A 1 183 ? 2.722 0.008 11.539 1.00 76.06 183 TYR A N 1
ATOM 1455 C CA . TYR A 1 183 ? 3.390 0.412 10.306 1.00 76.06 183 TYR A CA 1
ATOM 1456 C C . TYR A 1 183 ? 3.362 1.919 10.093 1.00 76.06 183 TYR A C 1
ATOM 1458 O O . TYR A 1 183 ? 4.382 2.488 9.709 1.00 76.06 183 TYR A O 1
ATOM 1466 N N . TYR A 1 184 ? 2.252 2.592 10.397 1.00 74.25 184 TYR A N 1
ATOM 1467 C CA . TYR A 1 184 ? 2.198 4.053 10.341 1.00 74.25 184 TYR A CA 1
ATOM 1468 C C . TYR A 1 184 ? 3.209 4.717 11.286 1.00 74.25 184 TYR A C 1
ATOM 1470 O O . TYR A 1 184 ? 3.756 5.767 10.940 1.00 74.25 184 TYR A O 1
ATOM 1478 N N . VAL A 1 185 ? 3.499 4.112 12.443 1.00 80.75 185 VAL A N 1
ATOM 1479 C CA . VAL A 1 185 ? 4.535 4.598 13.369 1.00 80.75 185 VAL A CA 1
ATOM 1480 C C . VAL A 1 185 ? 5.931 4.376 12.789 1.00 80.75 185 VAL A C 1
ATOM 1482 O O . VAL A 1 185 ? 6.721 5.319 12.715 1.00 80.75 185 VAL A O 1
ATOM 1485 N N . HIS A 1 186 ? 6.234 3.164 12.325 1.00 82.69 186 HIS A N 1
ATOM 1486 C CA . HIS A 1 186 ? 7.556 2.827 11.792 1.00 82.69 186 HIS A CA 1
ATOM 1487 C C . HIS A 1 186 ? 7.900 3.566 10.497 1.00 82.69 186 HIS A C 1
ATOM 1489 O O . HIS A 1 186 ? 9.042 3.974 10.298 1.00 82.69 186 HIS A O 1
ATOM 1495 N N . CYS A 1 187 ? 6.906 3.825 9.650 1.00 83.69 187 CYS A N 1
ATOM 1496 C CA . CYS A 1 187 ? 7.050 4.577 8.408 1.00 83.69 187 CYS A CA 1
ATOM 1497 C C . CYS A 1 187 ? 7.471 6.046 8.596 1.00 83.69 187 CYS A C 1
ATOM 1499 O O . CYS A 1 187 ? 7.700 6.730 7.595 1.00 83.69 187 CYS A O 1
ATOM 1501 N N . ARG A 1 188 ? 7.583 6.541 9.841 1.00 80.94 188 ARG A N 1
ATOM 1502 C CA . ARG A 1 188 ? 8.260 7.811 10.151 1.00 80.94 188 ARG A CA 1
ATOM 1503 C C . ARG A 1 188 ? 9.756 7.752 9.841 1.00 80.94 188 ARG A C 1
ATOM 1505 O O . ARG A 1 188 ? 10.317 8.757 9.415 1.00 80.94 188 ARG A O 1
ATOM 1512 N N . ASP A 1 189 ? 10.390 6.593 10.025 1.00 83.50 189 ASP A N 1
ATOM 1513 C CA . ASP A 1 189 ? 11.770 6.374 9.603 1.00 83.50 189 ASP A CA 1
ATOM 1514 C C . ASP A 1 189 ? 11.813 6.096 8.094 1.00 83.50 189 ASP A C 1
ATOM 1516 O O . ASP A 1 189 ? 11.213 5.150 7.580 1.00 83.50 189 ASP A O 1
ATOM 1520 N N . LEU A 1 190 ? 12.567 6.924 7.375 1.00 76.62 190 LEU A N 1
ATOM 1521 C CA . LEU A 1 190 ? 12.768 6.809 5.933 1.00 76.62 190 LEU A CA 1
ATOM 1522 C C . LEU A 1 190 ? 13.438 5.491 5.529 1.00 76.62 190 LEU A C 1
ATOM 1524 O O . LEU A 1 190 ? 13.209 5.004 4.420 1.00 76.62 190 LEU A O 1
ATOM 1528 N N . ASN A 1 191 ? 14.232 4.901 6.422 1.00 85.00 191 ASN A N 1
ATOM 1529 C CA . ASN A 1 191 ? 14.908 3.632 6.176 1.00 85.00 191 ASN A CA 1
ATOM 1530 C C . ASN A 1 191 ? 13.976 2.431 6.324 1.00 85.00 191 ASN A C 1
ATOM 1532 O O . ASN A 1 191 ? 14.283 1.367 5.783 1.00 85.00 191 ASN A O 1
ATOM 1536 N N . TYR A 1 192 ? 12.833 2.594 7.001 1.00 86.06 192 TYR A N 1
ATOM 1537 C CA . TYR A 1 192 ? 11.910 1.499 7.284 1.00 86.06 192 TYR A CA 1
ATOM 1538 C C . TYR A 1 192 ? 11.437 0.792 6.016 1.00 86.06 192 TYR A C 1
ATOM 1540 O O . TYR A 1 192 ? 11.368 -0.437 5.966 1.00 86.06 192 TYR A O 1
ATOM 1548 N N . TRP A 1 193 ? 11.164 1.569 4.962 1.00 88.81 193 TRP A N 1
ATOM 1549 C CA . TRP A 1 193 ? 10.805 1.014 3.664 1.00 88.81 193 TRP A CA 1
ATOM 1550 C C . TRP A 1 193 ? 11.901 0.087 3.143 1.00 88.81 193 TRP A C 1
ATOM 1552 O O . TRP A 1 193 ? 11.626 -1.050 2.789 1.00 88.81 193 TRP A O 1
ATOM 1562 N N . VAL A 1 194 ? 13.151 0.549 3.119 1.00 86.88 194 VAL A N 1
ATOM 1563 C CA . VAL A 1 194 ? 14.277 -0.195 2.536 1.00 86.88 194 VAL A CA 1
ATOM 1564 C C . VAL A 1 194 ? 14.554 -1.485 3.307 1.00 86.88 194 VAL A C 1
ATOM 1566 O O . VAL A 1 194 ? 14.807 -2.516 2.690 1.00 86.88 194 VAL A O 1
ATOM 1569 N N . THR A 1 195 ? 14.483 -1.445 4.638 1.00 88.06 195 THR A N 1
ATOM 1570 C CA . THR A 1 195 ? 14.779 -2.602 5.496 1.00 88.06 195 THR A CA 1
ATOM 1571 C C . THR A 1 195 ? 13.638 -3.614 5.560 1.00 88.06 195 THR A C 1
ATOM 1573 O O . THR A 1 195 ? 13.894 -4.804 5.734 1.00 88.06 195 THR A O 1
ATOM 1576 N N . SER A 1 196 ? 12.392 -3.168 5.387 1.00 88.25 196 SER A N 1
ATOM 1577 C CA . SER A 1 196 ? 11.202 -4.022 5.505 1.00 88.25 196 SER A CA 1
ATOM 1578 C C . SER A 1 196 ? 10.626 -4.454 4.159 1.00 88.25 196 SER A C 1
ATOM 1580 O O . SER A 1 196 ? 9.761 -5.331 4.117 1.00 88.25 196 SER A O 1
ATOM 1582 N N . TYR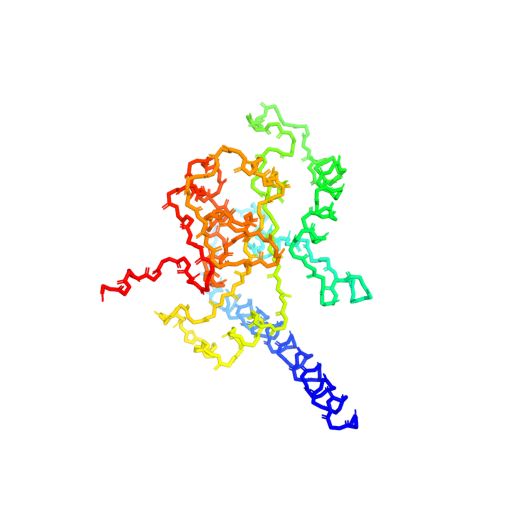 A 1 197 ? 11.084 -3.857 3.054 1.00 91.75 197 TYR A N 1
ATOM 1583 C CA . TYR A 1 197 ? 10.529 -4.115 1.734 1.00 91.75 197 TYR A CA 1
ATOM 1584 C C . TYR A 1 197 ? 10.619 -5.595 1.366 1.00 91.75 197 TYR A C 1
ATOM 1586 O O . TYR A 1 197 ? 11.696 -6.189 1.262 1.00 91.75 197 TYR A O 1
ATOM 1594 N N . ARG A 1 198 ? 9.451 -6.172 1.084 1.00 92.31 198 ARG A N 1
ATOM 1595 C CA . ARG A 1 198 ? 9.313 -7.483 0.461 1.00 92.31 198 ARG A CA 1
ATOM 1596 C C . ARG A 1 198 ? 8.654 -7.310 -0.888 1.00 92.31 198 ARG A C 1
ATOM 1598 O O . ARG A 1 198 ? 7.566 -6.742 -0.991 1.00 92.31 198 ARG A O 1
ATOM 1605 N N . ARG A 1 199 ? 9.316 -7.828 -1.921 1.00 93.88 199 ARG A N 1
ATOM 1606 C CA . ARG A 1 199 ? 8.754 -7.841 -3.262 1.00 93.88 199 ARG A CA 1
ATOM 1607 C C . ARG A 1 199 ? 7.537 -8.775 -3.280 1.00 93.88 199 ARG A C 1
ATOM 1609 O O . ARG A 1 199 ? 7.683 -9.943 -2.916 1.00 93.88 199 ARG A O 1
ATOM 1616 N N . PRO A 1 200 ? 6.347 -8.312 -3.706 1.00 94.06 200 PRO A N 1
ATOM 1617 C CA . PRO A 1 200 ? 5.200 -9.196 -3.878 1.00 94.06 200 PRO A CA 1
ATOM 1618 C C . PRO A 1 200 ? 5.549 -10.374 -4.816 1.00 94.06 200 PRO A C 1
ATOM 1620 O O . PRO A 1 200 ? 6.349 -10.187 -5.738 1.00 94.06 200 PRO A O 1
ATOM 1623 N N . PRO A 1 201 ? 4.981 -11.578 -4.604 1.00 92.56 201 PRO A N 1
ATOM 1624 C CA . PRO A 1 201 ? 3.788 -11.874 -3.804 1.00 92.56 201 PRO A CA 1
ATOM 1625 C C . PRO A 1 201 ? 4.009 -12.040 -2.293 1.00 92.56 201 PRO A C 1
ATOM 1627 O O . PRO A 1 201 ? 3.005 -12.196 -1.591 1.00 92.56 201 PRO A O 1
ATOM 1630 N N . ALA A 1 202 ? 5.252 -11.976 -1.806 1.00 92.25 202 ALA A N 1
ATOM 1631 C CA . ALA A 1 202 ? 5.575 -12.108 -0.387 1.00 92.25 202 ALA A CA 1
ATOM 1632 C C . ALA A 1 202 ? 4.902 -11.019 0.470 1.00 92.25 202 ALA A C 1
ATOM 1634 O O . ALA A 1 202 ? 4.726 -9.877 0.033 1.00 92.25 202 ALA A O 1
ATOM 1635 N N . VAL A 1 203 ? 4.528 -11.390 1.696 1.00 90.44 203 VAL A N 1
ATOM 1636 C CA . VAL A 1 203 ? 3.981 -10.485 2.716 1.00 90.44 203 VAL A CA 1
ATOM 1637 C C . VAL A 1 203 ? 5.099 -10.084 3.671 1.00 90.44 203 VAL A C 1
ATOM 1639 O O . VAL A 1 203 ? 5.947 -10.901 4.033 1.00 90.44 203 VAL A O 1
ATOM 1642 N N . MET A 1 204 ? 5.129 -8.814 4.070 1.00 85.88 204 MET A N 1
ATOM 1643 C CA . MET A 1 204 ? 6.099 -8.329 5.044 1.00 85.88 204 MET A CA 1
ATOM 1644 C C . MET A 1 204 ? 5.996 -9.119 6.361 1.00 85.88 204 MET A C 1
ATOM 1646 O O . MET A 1 204 ? 4.903 -9.379 6.862 1.00 85.88 204 MET A O 1
ATOM 1650 N N . GLY A 1 205 ? 7.143 -9.520 6.916 1.00 74.06 205 GLY A N 1
ATOM 1651 C CA . GLY A 1 205 ? 7.205 -10.274 8.170 1.00 74.06 205 GLY A CA 1
ATOM 1652 C C . GLY A 1 205 ? 6.968 -11.788 8.059 1.00 74.06 205 GLY A C 1
ATOM 1653 O O . GLY A 1 205 ? 6.857 -12.428 9.107 1.00 74.06 205 GLY A O 1
ATOM 1654 N N . TYR A 1 206 ? 6.900 -12.361 6.849 1.00 61.84 206 TYR A N 1
ATOM 1655 C CA . TYR A 1 206 ? 7.110 -13.802 6.631 1.00 61.84 206 TYR A CA 1
ATOM 1656 C C . TYR A 1 206 ? 8.621 -14.127 6.637 1.00 61.84 206 TYR A C 1
ATOM 1658 O O . TYR A 1 206 ? 9.409 -13.297 6.158 1.00 61.84 206 TYR A O 1
ATOM 1666 N N . PRO A 1 207 ? 9.053 -15.283 7.186 1.00 52.94 207 PRO A N 1
ATOM 1667 C CA . PRO A 1 207 ? 10.424 -15.762 7.007 1.00 52.94 207 PRO A CA 1
ATOM 1668 C C . PRO A 1 207 ? 10.733 -15.970 5.515 1.00 52.94 207 PRO A C 1
ATOM 1670 O O . PRO A 1 207 ? 9.819 -16.101 4.700 1.00 52.94 207 PRO A O 1
ATOM 1673 N N . TYR A 1 208 ? 12.020 -15.950 5.156 1.00 44.41 208 TYR A N 1
ATOM 1674 C CA . TYR A 1 208 ? 12.442 -16.444 3.847 1.00 44.41 208 TYR A CA 1
ATOM 1675 C C . TYR A 1 208 ? 12.069 -17.929 3.796 1.00 44.41 208 TYR A C 1
ATOM 1677 O O . TYR A 1 208 ? 12.419 -18.661 4.719 1.00 44.41 208 TYR A O 1
ATOM 1685 N N . ASP A 1 209 ? 11.324 -18.355 2.779 1.00 43.72 209 ASP A N 1
ATOM 1686 C CA . ASP A 1 209 ? 11.335 -19.772 2.429 1.00 43.72 209 ASP A CA 1
ATOM 1687 C C . ASP A 1 209 ? 12.759 -20.041 1.913 1.00 43.72 209 ASP A C 1
ATOM 1689 O O . ASP A 1 209 ? 13.129 -19.531 0.851 1.00 43.72 209 ASP A O 1
ATOM 1693 N N . ASP A 1 210 ? 13.575 -20.699 2.743 1.00 34.94 210 ASP A N 1
ATOM 1694 C CA . ASP A 1 210 ? 14.911 -21.202 2.387 1.00 34.94 210 ASP A CA 1
ATOM 1695 C C . ASP A 1 210 ? 14.828 -22.270 1.279 1.00 34.94 210 ASP A C 1
ATOM 1697 O O . ASP A 1 210 ? 13.905 -23.122 1.329 1.00 34.94 210 ASP A O 1
#

Foldseek 3Di:
DVVVVVVVVVLVVVLVVVVVVVVVVVVVVVVVVVVVPPDDDDDDPPPPDPVVNVPDDDDDDDCVQQAVDDLVSVLVVLLVCLVCVQCVPVVDDPDPDDPDDTSLAVSSFKDWDDYSVLSCQQPPVADDPPDDRPVLSRKIKIAGSPDDDDDPVPDPFFCDDDVHDRDQDPRMAIERPVCVVVCSVQVSDVCSCVVQDDRPPDYGPDDPPD

Sequence (210 aa):
MAATVDMLKEIDQQAVGARRAWRAGLKARKEKAAEDEGDEEGEDQQQKKDILDLFTLTVIEDREHLDGASTAAIRERFWKWCMTAPQSEQQQGDDQGSEIGPGLSPRYRYAIQVDATSLHSVVYDAPAPPNLDTTKRGWVKLIDASWQPVSSERIRDFFEPIQGVTQNNVGWMKIPYHHIDEYYVHCRDLNYWVTSYRRPPAVMGYPYDD

Secondary structure (DSSP, 8-state):
-HHHHHHHHHHHHHHHHHHHHHHHHHHHHHHHHHHTTTT------S----HHHH--------HHHHTT--HHHHHHHHHHHHTTHHHHHS-----TT--S-TT-SGGGTEEEE--HHHHHIIIIISPPTTS--TT---EEEEEESS--PPPGGG-S-PPPPBTTB-SS--SEEEEEGGGHHHHHHHTTSTHHHHHH---TTSBTTPPP--

Radius of gyration: 20.13 Å; chains: 1; bounding box: 45×49×61 Å

Organism: NCBI:txid1314670